Protein AF-A0A7Y4XY40-F1 (afdb_monomer_lite)

pLDDT: mean 74.49, std 27.16, range [25.36, 98.81]

Foldseek 3Di:
DDDDDDDDDDDDDDDDDDDDDDDDDDDDDDDDDDDDDDDDDDPDDPPPPPPPVPPPPPPPPPQPQPDAAALVGPQQADLQQQHGPDWDFCLVLDDPCLVVLLCVCQPALAALDQDPVSVVLLDALVQLKWAFQFKWWKKKWFAAASDPAFKWKWKWKDFLVCSPPDDLVNTRTHTHRQGNHPVRHDHRTMDTNGMDGGRMMMKMKMQQSQWDHQDDDPPGGRRGGDNDDQQQMAMSNLVSHPDDDDPSSQSRFWGWADAVVSQKIKIFGFRARAPFLVSPVVSDHTSNSRHRTIMIMHIVPSVRTPCPPHHHSDPDPDPDPPPPPDPDPDPDDDDDDDDDDDDDDDDDDDDDDDDDDDDDDDDDDDDDDDDDDDD

Structure (mmCIF, N/CA/C/O backbone):
data_AF-A0A7Y4XY40-F1
#
_entry.id   AF-A0A7Y4XY40-F1
#
loop_
_atom_site.group_PDB
_atom_site.id
_atom_site.type_symbol
_atom_site.label_atom_id
_atom_site.label_alt_id
_atom_site.label_comp_id
_atom_site.label_asym_id
_atom_site.label_entity_id
_atom_site.label_seq_id
_atom_site.pdbx_PDB_ins_code
_atom_site.Cartn_x
_atom_site.Cartn_y
_atom_site.Cartn_z
_atom_site.occupancy
_atom_site.B_iso_or_equiv
_atom_site.auth_seq_id
_atom_site.auth_comp_id
_atom_site.auth_asym_id
_atom_site.auth_atom_id
_atom_site.pdbx_PDB_model_num
ATOM 1 N N . MET A 1 1 ? 48.322 25.232 -45.409 1.00 42.31 1 MET A N 1
ATOM 2 C CA . MET A 1 1 ? 48.237 23.798 -45.769 1.00 42.31 1 MET A CA 1
ATOM 3 C C . MET A 1 1 ? 47.583 23.033 -44.629 1.00 42.31 1 MET A C 1
ATOM 5 O O . MET A 1 1 ? 48.043 23.183 -43.506 1.00 42.31 1 MET A O 1
ATOM 9 N N . LYS A 1 2 ? 46.554 22.225 -44.905 1.00 28.88 2 LYS A N 1
ATOM 10 C CA . LYS A 1 2 ? 46.154 21.052 -44.104 1.00 28.88 2 LYS A CA 1
ATOM 11 C C . LYS A 1 2 ? 45.323 20.148 -45.018 1.00 28.88 2 LYS A C 1
ATOM 13 O O . LYS A 1 2 ? 44.263 20.553 -45.480 1.00 28.88 2 LYS A O 1
ATOM 18 N N . THR A 1 3 ? 45.861 18.979 -45.341 1.00 29.00 3 THR A N 1
ATOM 19 C CA . THR A 1 3 ? 45.262 18.015 -46.273 1.00 29.00 3 THR A CA 1
ATOM 20 C C . THR A 1 3 ? 44.298 17.107 -45.515 1.00 29.00 3 THR A C 1
ATOM 22 O O . THR A 1 3 ? 44.640 16.635 -44.433 1.00 29.00 3 THR A O 1
ATOM 25 N N . VAL A 1 4 ? 43.112 16.846 -46.069 1.00 29.56 4 VAL A N 1
ATOM 26 C CA . VAL A 1 4 ? 42.153 15.880 -45.508 1.00 29.56 4 VAL A CA 1
ATOM 27 C C . VAL A 1 4 ? 42.240 14.580 -46.302 1.00 29.56 4 VAL A C 1
ATOM 29 O O . VAL A 1 4 ? 41.932 14.558 -47.491 1.00 29.56 4 VAL A O 1
ATOM 32 N N . THR A 1 5 ? 42.641 13.495 -45.641 1.00 29.91 5 THR A N 1
ATOM 33 C CA . THR A 1 5 ? 42.696 12.150 -46.230 1.00 29.91 5 THR A CA 1
ATOM 34 C C . THR A 1 5 ? 41.431 11.379 -45.863 1.00 29.91 5 THR A C 1
ATOM 36 O O . THR A 1 5 ? 41.230 11.045 -44.697 1.00 29.91 5 THR A O 1
ATOM 39 N N . GLN A 1 6 ? 40.579 11.069 -46.845 1.00 28.66 6 GLN A N 1
ATOM 40 C CA . GLN A 1 6 ? 39.471 10.125 -46.660 1.00 28.66 6 GLN A CA 1
ATOM 41 C C . GLN A 1 6 ? 39.953 8.680 -46.830 1.00 28.66 6 GLN A C 1
ATOM 43 O O . GLN A 1 6 ? 40.609 8.353 -47.818 1.00 28.66 6 GLN A O 1
ATOM 48 N N . TYR A 1 7 ? 39.553 7.796 -45.914 1.00 28.56 7 TYR A N 1
ATOM 49 C CA . TYR A 1 7 ? 39.720 6.349 -46.058 1.00 28.56 7 TYR A CA 1
ATOM 50 C C . TYR A 1 7 ? 38.409 5.703 -46.516 1.00 28.56 7 TYR A C 1
ATOM 52 O O . TYR A 1 7 ? 37.373 5.844 -45.870 1.00 28.56 7 TYR A O 1
ATOM 60 N N . ARG A 1 8 ? 38.461 4.965 -47.631 1.00 28.42 8 ARG A N 1
ATOM 61 C CA . ARG A 1 8 ? 37.328 4.213 -48.189 1.00 28.42 8 ARG A CA 1
ATOM 62 C C . ARG A 1 8 ? 37.466 2.734 -47.832 1.00 28.42 8 ARG A C 1
ATOM 64 O O . ARG A 1 8 ? 38.307 2.044 -48.404 1.00 28.42 8 ARG A O 1
ATOM 71 N N . VAL A 1 9 ? 36.632 2.236 -46.922 1.00 31.98 9 VAL A N 1
ATOM 72 C CA . VAL A 1 9 ? 36.581 0.804 -46.586 1.00 31.98 9 VAL A CA 1
ATOM 73 C C . VAL A 1 9 ? 35.694 0.075 -47.599 1.00 31.98 9 VAL A C 1
ATOM 75 O O . VAL A 1 9 ? 34.536 0.438 -47.792 1.00 31.98 9 VAL A O 1
ATOM 78 N N . GLN A 1 10 ? 36.244 -0.942 -48.264 1.00 30.09 10 GLN A N 1
ATOM 79 C CA . GLN A 1 10 ? 35.503 -1.842 -49.155 1.00 30.09 10 GLN A CA 1
ATOM 80 C C . GLN A 1 10 ? 34.914 -3.010 -48.341 1.00 30.09 10 GLN A C 1
ATOM 82 O O . GLN A 1 10 ? 35.638 -3.578 -47.517 1.00 30.09 10 GLN A O 1
ATOM 87 N N . PRO A 1 11 ? 33.652 -3.420 -48.560 1.00 33.34 11 PRO A N 1
ATOM 88 C CA . PRO A 1 11 ? 33.084 -4.574 -47.872 1.00 33.34 11 PRO A CA 1
ATOM 89 C C . PRO A 1 11 ? 33.695 -5.878 -48.410 1.00 33.34 11 PRO A C 1
ATOM 91 O O . PRO A 1 11 ? 33.562 -6.200 -49.590 1.00 33.34 11 PRO A O 1
ATOM 94 N N . LYS A 1 12 ? 34.349 -6.654 -47.536 1.00 31.20 12 LYS A N 1
ATOM 95 C CA . LYS A 1 12 ? 34.757 -8.034 -47.842 1.00 31.20 12 LYS A CA 1
ATOM 96 C C . LYS A 1 12 ? 33.585 -8.987 -47.622 1.00 31.20 12 LYS A C 1
ATOM 98 O O . LYS A 1 12 ? 32.992 -9.010 -46.547 1.00 31.20 12 LYS A O 1
ATOM 103 N N . THR A 1 13 ? 33.304 -9.811 -48.624 1.00 30.41 13 THR A N 1
ATOM 104 C CA . THR A 1 13 ? 32.316 -10.892 -48.563 1.00 30.41 13 THR A CA 1
ATOM 105 C C . THR A 1 13 ? 32.731 -11.942 -47.529 1.00 30.41 13 THR A C 1
ATOM 107 O O . THR A 1 13 ? 33.805 -12.529 -47.650 1.00 30.41 13 THR A O 1
ATOM 110 N N . ILE A 1 14 ? 31.877 -12.215 -46.541 1.00 30.06 14 ILE A N 1
ATOM 111 C CA . ILE A 1 14 ? 32.023 -13.366 -45.640 1.00 30.06 14 ILE A CA 1
ATOM 112 C C . ILE A 1 14 ? 31.148 -14.494 -46.184 1.00 30.06 14 ILE A C 1
ATOM 114 O O . ILE A 1 14 ? 29.928 -14.356 -46.268 1.00 30.06 14 ILE A O 1
ATOM 118 N N . ALA A 1 15 ? 31.774 -15.604 -46.572 1.00 29.58 15 ALA A N 1
ATOM 119 C CA . ALA A 1 15 ? 31.064 -16.820 -46.946 1.00 29.58 15 ALA A CA 1
ATOM 120 C C . ALA A 1 15 ? 30.602 -17.550 -45.678 1.00 29.58 15 ALA A C 1
ATOM 122 O O . ALA A 1 15 ? 31.425 -17.916 -44.840 1.00 29.58 15 ALA A O 1
ATOM 123 N N . LEU A 1 16 ? 29.294 -17.776 -45.546 1.00 27.92 16 LEU A N 1
ATOM 124 C CA . LEU A 1 16 ? 28.734 -18.607 -44.485 1.00 27.92 16 LEU A CA 1
ATOM 125 C C . LEU A 1 16 ? 28.526 -20.026 -45.022 1.00 27.92 16 LEU A C 1
ATOM 127 O O . LEU A 1 16 ? 27.804 -20.221 -46.001 1.00 27.92 16 LEU A O 1
ATOM 131 N N . ALA A 1 17 ? 29.157 -21.013 -44.389 1.00 27.73 17 ALA A N 1
ATOM 132 C CA . ALA A 1 17 ? 28.897 -22.414 -44.686 1.00 27.73 17 ALA A CA 1
ATOM 133 C C . ALA A 1 17 ? 27.473 -22.785 -44.241 1.00 27.73 17 ALA A C 1
ATOM 135 O O . ALA A 1 17 ? 27.081 -22.498 -43.110 1.00 27.73 17 ALA A O 1
ATOM 136 N N . VAL A 1 18 ? 26.713 -23.446 -45.117 1.00 28.94 18 VAL A N 1
ATOM 137 C CA . VAL A 1 18 ? 25.415 -24.047 -44.784 1.00 28.94 18 VAL A CA 1
ATOM 138 C C . VAL A 1 18 ? 25.490 -25.542 -45.072 1.00 28.94 18 VAL A C 1
ATOM 140 O O . VAL A 1 18 ? 25.964 -25.963 -46.127 1.00 28.94 18 VAL A O 1
ATOM 143 N N . SER A 1 19 ? 25.067 -26.329 -44.087 1.00 30.00 19 SER A N 1
ATOM 144 C CA . SER A 1 19 ? 25.230 -27.780 -44.029 1.00 30.00 19 SER A CA 1
ATOM 145 C C . SER A 1 19 ? 24.462 -28.535 -45.116 1.00 30.00 19 SER A C 1
ATOM 147 O O . SER A 1 19 ? 23.405 -28.111 -45.579 1.00 30.00 19 SER A O 1
ATOM 149 N N . ALA A 1 20 ? 24.985 -29.706 -45.482 1.00 28.83 20 ALA A N 1
ATOM 150 C CA . ALA A 1 20 ? 24.390 -30.593 -46.472 1.00 28.83 20 ALA A CA 1
ATOM 151 C C . ALA A 1 20 ? 23.097 -31.269 -45.979 1.00 28.83 20 ALA A C 1
ATOM 153 O O . ALA A 1 20 ? 23.072 -31.827 -44.883 1.00 28.83 20 ALA A O 1
ATOM 154 N N . ALA A 1 21 ? 22.077 -31.327 -46.844 1.00 25.88 21 ALA A N 1
ATOM 155 C CA . ALA A 1 21 ? 21.020 -32.339 -46.810 1.00 25.88 21 ALA A CA 1
ATOM 156 C C . ALA A 1 21 ? 20.306 -32.448 -48.178 1.00 25.88 21 ALA A C 1
ATOM 158 O O . ALA A 1 21 ? 20.005 -31.437 -48.803 1.00 25.88 21 ALA A O 1
ATOM 159 N N . LEU A 1 22 ? 20.001 -33.684 -48.596 1.00 26.94 22 LEU A N 1
ATOM 160 C CA . LEU A 1 22 ? 19.126 -34.071 -49.720 1.00 26.94 22 LEU A CA 1
ATOM 161 C C . LEU A 1 22 ? 19.520 -33.595 -51.139 1.00 26.94 22 LEU A C 1
ATOM 163 O O . LEU A 1 22 ? 18.878 -32.737 -51.740 1.00 26.94 22 LEU A O 1
ATOM 167 N N . ALA A 1 23 ? 20.463 -34.314 -51.756 1.00 29.05 23 ALA A N 1
ATOM 168 C CA . ALA A 1 23 ? 20.446 -34.531 -53.205 1.00 29.05 23 ALA A CA 1
ATOM 169 C C . ALA A 1 23 ? 19.721 -35.855 -53.495 1.00 29.05 23 ALA A C 1
ATOM 171 O O . ALA A 1 23 ? 20.144 -36.904 -53.009 1.00 29.05 23 ALA A O 1
ATOM 172 N N . ASN A 1 24 ? 18.637 -35.815 -54.275 1.00 31.23 24 ASN A N 1
ATOM 173 C CA . ASN A 1 24 ? 17.868 -37.003 -54.639 1.00 31.23 24 ASN A CA 1
ATOM 174 C C . ASN A 1 24 ? 17.831 -37.186 -56.166 1.00 31.23 24 ASN A C 1
ATOM 176 O O . ASN A 1 24 ? 17.713 -36.220 -56.912 1.00 31.23 24 ASN A O 1
ATOM 180 N N . ASN A 1 25 ? 17.864 -38.451 -56.586 1.00 31.42 25 ASN A N 1
ATOM 181 C CA . ASN A 1 25 ? 17.744 -38.976 -57.952 1.00 31.42 25 ASN A CA 1
ATOM 182 C C . ASN A 1 25 ? 18.858 -38.752 -59.000 1.00 31.42 25 ASN A C 1
ATOM 184 O O . ASN A 1 25 ? 19.122 -37.671 -59.516 1.00 31.42 25 ASN A O 1
ATOM 188 N N . ARG A 1 26 ? 19.385 -39.905 -59.436 1.00 32.62 26 ARG A N 1
ATOM 189 C CA . ARG A 1 26 ? 20.111 -40.137 -60.690 1.00 32.62 26 ARG A CA 1
ATOM 190 C C . ARG A 1 26 ? 19.175 -39.956 -61.897 1.00 32.62 26 ARG A C 1
ATOM 192 O O . ARG A 1 26 ? 18.054 -40.459 -61.849 1.00 32.62 26 ARG A O 1
ATOM 199 N N . LYS A 1 27 ? 19.694 -39.458 -63.027 1.00 31.66 27 LYS A N 1
ATOM 200 C CA . LYS A 1 27 ? 19.551 -40.089 -64.363 1.00 31.66 27 LYS A CA 1
ATOM 201 C C . LYS A 1 27 ? 20.522 -39.472 -65.383 1.00 31.66 27 LYS A C 1
ATOM 203 O O . LYS A 1 27 ? 21.133 -38.445 -65.116 1.00 31.66 27 LYS A O 1
ATOM 208 N N . GLN A 1 28 ? 20.739 -40.178 -66.491 1.00 30.56 28 GLN A N 1
ATOM 209 C CA . GLN A 1 28 ? 21.900 -40.055 -67.380 1.00 30.56 28 GLN A CA 1
ATOM 210 C C . GLN A 1 28 ? 21.561 -39.480 -68.777 1.00 30.56 28 GLN A C 1
ATOM 212 O O . GLN A 1 28 ? 20.714 -40.065 -69.436 1.00 30.56 28 GLN A O 1
ATOM 217 N N . VAL A 1 29 ? 22.306 -38.434 -69.199 1.00 28.02 29 VAL A N 1
ATOM 218 C CA . VAL A 1 29 ? 22.985 -38.187 -70.519 1.00 28.02 29 VAL A CA 1
ATOM 219 C C . VAL A 1 29 ? 22.131 -38.270 -71.848 1.00 28.02 29 VAL A C 1
ATOM 221 O O . VAL A 1 29 ? 20.938 -38.530 -71.773 1.00 28.02 29 VAL A O 1
ATOM 224 N N . PRO A 1 30 ? 22.653 -37.968 -73.072 1.00 48.50 30 PRO A N 1
ATOM 225 C CA . PRO A 1 30 ? 22.666 -36.654 -73.776 1.00 48.50 30 PRO A CA 1
ATOM 226 C C . PRO A 1 30 ? 21.912 -36.567 -75.140 1.00 48.50 30 PRO A C 1
ATOM 228 O O . PRO A 1 30 ? 21.563 -37.600 -75.699 1.00 48.50 30 PRO A O 1
ATOM 231 N N . ALA A 1 31 ? 21.804 -35.348 -75.724 1.00 30.42 31 ALA A N 1
ATOM 232 C CA . ALA A 1 31 ? 21.839 -34.970 -77.176 1.00 30.42 31 ALA A CA 1
ATOM 233 C C . ALA A 1 31 ? 21.157 -33.586 -77.414 1.00 30.42 31 ALA A C 1
ATOM 235 O O . ALA A 1 31 ? 20.377 -33.175 -76.562 1.00 30.42 31 ALA A O 1
ATOM 236 N N . LEU A 1 32 ? 21.289 -32.826 -78.521 1.00 27.28 32 LEU A N 1
ATOM 237 C CA . LEU A 1 32 ? 22.360 -32.586 -79.518 1.00 27.28 32 LEU A CA 1
ATOM 238 C C . LEU A 1 32 ? 21.939 -31.378 -80.420 1.00 27.28 32 LEU A C 1
ATOM 240 O O . LEU A 1 32 ? 20.900 -31.451 -81.056 1.00 27.28 32 LEU A O 1
ATOM 244 N N . LEU A 1 33 ? 22.779 -30.330 -80.507 1.00 27.22 33 LEU A N 1
ATOM 245 C CA . LEU A 1 33 ? 23.039 -29.421 -81.661 1.00 27.22 33 LEU A CA 1
ATOM 246 C C . LEU A 1 33 ? 21.944 -28.519 -82.339 1.00 27.22 33 LEU A C 1
ATOM 248 O O . LEU A 1 33 ? 20.961 -29.000 -82.877 1.00 27.22 33 LEU A O 1
ATOM 252 N N . MET A 1 34 ? 22.304 -27.222 -82.490 1.00 26.77 34 MET A N 1
ATOM 253 C CA . MET A 1 34 ? 21.925 -26.204 -83.521 1.00 26.77 34 MET A CA 1
ATOM 254 C C . MET A 1 34 ? 20.480 -25.659 -83.680 1.00 26.77 34 MET A C 1
ATOM 256 O O . MET A 1 34 ? 19.514 -26.403 -83.744 1.00 26.77 34 MET A O 1
ATOM 260 N N . GLY A 1 35 ? 20.376 -24.333 -83.920 1.00 28.56 35 GLY A N 1
ATOM 261 C CA . GLY A 1 35 ? 19.225 -23.703 -84.608 1.00 28.56 35 GLY A CA 1
ATOM 262 C C . GLY A 1 35 ? 18.740 -22.332 -84.090 1.00 28.56 35 GLY A C 1
ATOM 263 O O . GLY A 1 35 ? 17.749 -22.265 -83.373 1.00 28.56 35 GLY A O 1
ATOM 264 N N . LEU A 1 36 ? 19.377 -21.227 -84.504 1.00 25.36 36 LEU A N 1
ATOM 265 C CA . LEU A 1 36 ? 18.769 -19.873 -84.516 1.00 25.36 36 LEU A CA 1
ATOM 266 C C . LEU A 1 36 ? 17.721 -19.829 -85.665 1.00 25.36 36 LEU A C 1
ATOM 268 O O . LEU A 1 36 ? 17.954 -20.482 -86.676 1.00 25.36 36 LEU A O 1
ATOM 272 N N . ALA A 1 37 ? 16.600 -19.098 -85.663 1.00 27.81 37 ALA A N 1
ATOM 273 C CA . ALA A 1 37 ? 16.035 -18.108 -84.744 1.00 27.81 37 ALA A CA 1
ATOM 274 C C . ALA A 1 37 ? 14.498 -18.036 -84.934 1.00 27.81 37 ALA A C 1
ATOM 276 O O . ALA A 1 37 ? 14.013 -18.308 -86.031 1.00 27.81 37 ALA A O 1
ATOM 277 N N . LEU A 1 38 ? 13.746 -17.532 -83.948 1.00 26.11 38 LEU A N 1
ATOM 278 C CA . LEU A 1 38 ? 12.493 -16.815 -84.223 1.00 26.11 38 LEU A CA 1
ATOM 279 C C . LEU A 1 38 ? 12.279 -15.715 -83.177 1.00 26.11 38 LEU A C 1
ATOM 281 O O . LEU A 1 38 ? 12.349 -15.971 -81.977 1.00 26.11 38 LEU A O 1
ATOM 285 N N . ILE A 1 39 ? 12.033 -14.489 -83.638 1.00 32.34 39 ILE A N 1
ATOM 286 C CA . ILE A 1 39 ? 11.687 -13.359 -82.774 1.00 32.34 39 ILE A CA 1
ATOM 287 C C . ILE A 1 39 ? 10.195 -13.458 -82.456 1.00 32.34 39 ILE A C 1
ATOM 289 O O . ILE A 1 39 ? 9.368 -13.382 -83.362 1.00 32.34 39 ILE A O 1
ATOM 293 N N . MET A 1 40 ? 9.853 -13.585 -81.175 1.00 27.94 40 MET A N 1
ATOM 294 C CA . MET A 1 40 ? 8.511 -13.299 -80.673 1.00 27.94 40 MET A CA 1
ATOM 295 C C . MET A 1 40 ? 8.623 -12.396 -79.450 1.00 27.94 40 MET A C 1
ATOM 297 O O . MET A 1 40 ? 9.203 -12.767 -78.432 1.00 27.94 40 MET A O 1
ATOM 301 N N . ASP A 1 41 ? 8.083 -11.191 -79.596 1.00 33.47 41 ASP A N 1
ATOM 302 C CA . ASP A 1 41 ? 7.999 -10.191 -78.543 1.00 33.47 41 ASP A CA 1
ATOM 303 C C . ASP A 1 41 ? 6.870 -10.585 -77.577 1.00 33.47 41 ASP A C 1
ATOM 305 O O . ASP A 1 41 ? 5.700 -10.639 -77.959 1.00 33.47 41 ASP A O 1
ATOM 309 N N . VAL A 1 42 ? 7.223 -10.929 -76.336 1.00 32.81 42 VAL A N 1
ATOM 310 C CA . VAL A 1 42 ? 6.273 -11.356 -75.296 1.00 32.81 42 VAL A CA 1
ATOM 311 C C . VAL A 1 42 ? 6.392 -10.473 -74.062 1.00 32.81 42 VAL A C 1
ATOM 313 O O . VAL A 1 42 ? 6.880 -10.869 -73.002 1.00 32.81 42 VAL A O 1
ATOM 316 N N . ASN A 1 43 ? 5.840 -9.267 -74.184 1.00 36.03 43 ASN A N 1
ATOM 317 C CA . ASN A 1 43 ? 5.357 -8.519 -73.030 1.00 36.03 43 ASN A CA 1
ATOM 318 C C . ASN A 1 43 ? 4.258 -9.329 -72.319 1.00 36.03 43 ASN A C 1
ATOM 320 O O . ASN A 1 43 ? 3.090 -9.302 -72.705 1.00 36.03 43 ASN A O 1
ATOM 324 N N . SER A 1 44 ? 4.623 -10.067 -71.270 1.00 33.44 44 SER A N 1
ATOM 325 C CA . SER A 1 44 ? 3.665 -10.728 -70.378 1.00 33.44 44 SER A CA 1
ATOM 326 C C . SER A 1 44 ? 4.225 -10.874 -68.964 1.00 33.44 44 SER A C 1
ATOM 328 O O . SER A 1 44 ? 4.966 -11.798 -68.654 1.00 33.44 44 SER A O 1
ATOM 330 N N . ALA A 1 45 ? 3.824 -9.925 -68.114 1.00 32.34 45 ALA A N 1
ATOM 331 C CA . ALA A 1 45 ? 3.777 -10.001 -66.653 1.00 32.34 45 ALA A CA 1
ATOM 332 C C . ALA A 1 45 ? 4.963 -10.678 -65.925 1.00 32.34 45 ALA A C 1
ATOM 334 O O . ALA A 1 45 ? 4.905 -11.844 -65.533 1.00 32.34 45 ALA A O 1
ATOM 335 N N . TYR A 1 46 ? 5.959 -9.869 -65.540 1.00 28.62 46 TYR A N 1
ATOM 336 C CA . TYR A 1 46 ? 6.789 -10.171 -64.367 1.00 28.62 46 TYR A CA 1
ATOM 337 C C . TYR A 1 46 ? 5.917 -10.147 -63.098 1.00 28.62 46 TYR A C 1
ATOM 339 O O . TYR A 1 46 ? 5.824 -9.138 -62.394 1.00 28.62 46 TYR A O 1
ATOM 347 N N . ALA A 1 47 ? 5.288 -11.278 -62.779 1.00 35.09 47 ALA A N 1
ATOM 348 C CA . ALA A 1 47 ? 4.699 -11.513 -61.468 1.00 35.09 47 ALA A CA 1
ATOM 349 C C . ALA A 1 47 ? 5.836 -11.570 -60.438 1.00 35.09 47 ALA A C 1
ATOM 351 O O . ALA A 1 47 ? 6.449 -12.614 -60.200 1.00 35.09 47 ALA A O 1
ATOM 352 N N . LYS A 1 48 ? 6.160 -10.412 -59.854 1.00 30.28 48 LYS A N 1
ATOM 353 C CA . LYS A 1 48 ? 7.183 -10.276 -58.818 1.00 30.28 48 LYS A CA 1
ATOM 354 C C . LYS A 1 48 ? 6.736 -11.107 -57.615 1.00 30.28 48 LYS A C 1
ATOM 356 O O . LYS A 1 48 ? 5.904 -10.663 -56.829 1.00 30.28 48 LYS A O 1
ATOM 361 N N . LYS A 1 49 ? 7.254 -12.336 -57.496 1.00 30.75 49 LYS A N 1
ATOM 362 C CA . LYS A 1 49 ? 6.970 -13.234 -56.371 1.00 30.75 49 LYS A CA 1
ATOM 363 C C . LYS A 1 49 ? 7.601 -12.646 -55.115 1.00 30.75 49 LYS A C 1
ATOM 365 O O . LYS A 1 49 ? 8.724 -12.990 -54.749 1.00 30.75 49 LYS A O 1
ATOM 370 N N . THR A 1 50 ? 6.879 -11.731 -54.476 1.00 31.67 50 THR A N 1
ATOM 371 C CA . THR A 1 50 ? 7.214 -11.198 -53.162 1.00 31.67 50 THR A CA 1
ATOM 372 C C . THR A 1 50 ? 7.183 -12.362 -52.188 1.00 31.67 50 THR A C 1
ATOM 374 O O . THR A 1 50 ? 6.128 -12.758 -51.698 1.00 31.67 50 THR A O 1
ATOM 377 N N . VAL A 1 51 ? 8.356 -12.936 -51.920 1.00 34.00 51 VAL A N 1
ATOM 378 C CA . VAL A 1 51 ? 8.549 -13.783 -50.751 1.00 34.00 51 VAL A CA 1
ATOM 379 C C . VAL A 1 51 ? 8.429 -12.846 -49.560 1.00 34.00 51 VAL A C 1
ATOM 381 O O . VAL A 1 51 ? 9.405 -12.221 -49.145 1.00 34.00 51 VAL A O 1
ATOM 384 N N . VAL A 1 52 ? 7.204 -12.705 -49.050 1.00 34.56 52 VAL A N 1
ATOM 385 C CA . VAL A 1 52 ? 6.965 -12.123 -47.735 1.00 34.56 52 VAL A CA 1
ATOM 386 C C . VAL A 1 52 ? 7.677 -13.054 -46.768 1.00 34.56 52 VAL A C 1
ATOM 388 O O . VAL A 1 52 ? 7.187 -14.135 -46.445 1.00 34.56 52 VAL A O 1
ATOM 391 N N . LYS A 1 53 ? 8.897 -12.672 -46.388 1.00 33.19 53 LYS A N 1
ATOM 392 C CA . LYS A 1 53 ? 9.642 -13.337 -45.332 1.00 33.19 53 LYS A CA 1
ATOM 393 C C . LYS A 1 53 ? 8.784 -13.160 -44.091 1.00 33.19 53 LYS A C 1
ATOM 395 O O . LYS A 1 53 ? 8.708 -12.046 -43.582 1.00 33.19 53 LYS A O 1
ATOM 400 N N . ALA A 1 54 ? 8.083 -14.220 -43.688 1.00 37.56 54 ALA A N 1
ATOM 401 C CA . ALA A 1 54 ? 7.236 -14.185 -42.512 1.00 37.56 54 ALA A CA 1
ATOM 402 C C . ALA A 1 54 ? 8.084 -13.641 -41.363 1.00 37.56 54 ALA A C 1
ATOM 404 O O . ALA A 1 54 ? 9.114 -14.230 -41.020 1.00 37.56 54 ALA A O 1
ATOM 405 N N . THR A 1 55 ? 7.694 -12.479 -40.836 1.00 37.38 55 THR A N 1
ATOM 406 C CA . THR A 1 55 ? 8.247 -11.977 -39.585 1.00 37.38 55 THR A CA 1
ATOM 407 C C . THR A 1 55 ? 8.085 -13.123 -38.597 1.00 37.38 55 THR A C 1
ATOM 409 O O . THR A 1 55 ? 6.962 -13.626 -38.496 1.00 37.38 55 THR A O 1
ATOM 412 N N . PRO A 1 56 ? 9.156 -13.613 -37.944 1.00 38.88 56 PRO A N 1
ATOM 413 C CA . PRO A 1 56 ? 8.988 -14.6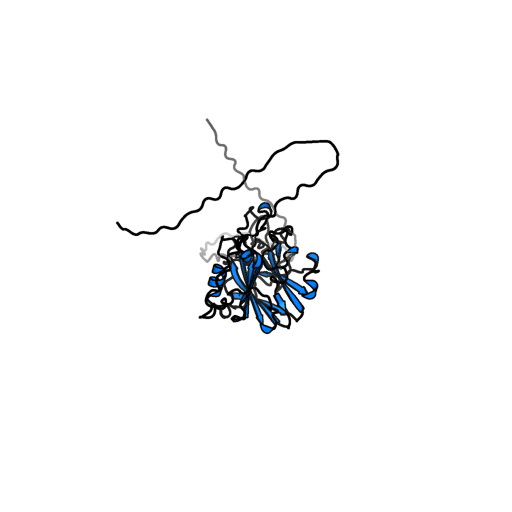70 -36.967 1.00 38.88 56 PRO A CA 1
ATOM 414 C C . PRO A 1 56 ? 7.969 -14.161 -35.956 1.00 38.88 56 PRO A C 1
ATOM 416 O O . PRO A 1 56 ? 8.184 -13.109 -35.349 1.00 38.88 56 PRO A O 1
ATOM 419 N N . THR A 1 57 ? 6.839 -14.862 -35.840 1.00 38.28 57 THR A N 1
ATOM 420 C CA . THR A 1 57 ? 5.872 -14.604 -34.777 1.00 38.28 57 THR A CA 1
ATOM 421 C C . THR A 1 57 ? 6.689 -14.579 -33.495 1.00 38.28 57 THR A C 1
ATOM 423 O O . THR A 1 57 ? 7.435 -15.544 -33.288 1.00 38.28 57 THR A O 1
ATOM 426 N N . PRO A 1 58 ? 6.660 -13.499 -32.692 1.00 40.75 58 PRO A N 1
ATOM 427 C CA . PRO A 1 58 ? 7.444 -13.465 -31.474 1.00 40.75 58 PRO A CA 1
ATOM 428 C C . PRO A 1 58 ? 7.005 -14.664 -30.646 1.00 40.75 58 PRO A C 1
ATOM 430 O O . PRO A 1 58 ? 5.866 -14.727 -30.183 1.00 40.75 58 PRO A O 1
ATOM 433 N N . VAL A 1 59 ? 7.895 -15.655 -30.538 1.00 34.59 59 VAL A N 1
ATOM 434 C CA . VAL A 1 59 ? 7.714 -16.762 -29.609 1.00 34.59 59 VAL A CA 1
ATOM 435 C C . VAL A 1 59 ? 7.534 -16.075 -28.264 1.00 34.59 59 VAL A C 1
ATOM 437 O O . VAL A 1 59 ? 8.408 -15.273 -27.918 1.00 34.59 59 VAL A O 1
ATOM 440 N N . PRO A 1 60 ? 6.419 -16.293 -27.544 1.00 43.38 60 PRO A N 1
ATOM 441 C CA . PRO A 1 60 ? 6.267 -15.704 -26.232 1.00 43.38 60 PRO A CA 1
ATOM 442 C C . PRO A 1 60 ? 7.423 -16.239 -25.397 1.00 43.38 60 PRO A C 1
ATOM 444 O O . PRO A 1 60 ? 7.464 -17.422 -25.056 1.00 43.38 60 PRO A O 1
ATOM 447 N N . VAL A 1 61 ? 8.403 -15.372 -25.135 1.00 46.31 61 VAL A N 1
ATOM 448 C CA . VAL A 1 61 ? 9.428 -15.637 -24.139 1.00 46.31 61 VAL A CA 1
ATOM 449 C C . VAL A 1 61 ? 8.630 -15.849 -22.869 1.00 46.31 61 VAL A C 1
ATOM 451 O O . VAL A 1 61 ? 7.959 -14.923 -22.416 1.00 46.31 61 VAL A O 1
ATOM 454 N N . ALA A 1 62 ? 8.616 -17.083 -22.364 1.00 46.59 62 ALA A N 1
ATOM 455 C CA . ALA A 1 62 ? 7.978 -17.381 -21.096 1.00 46.59 62 ALA A CA 1
ATOM 456 C C . ALA A 1 62 ? 8.635 -16.455 -20.077 1.00 46.59 62 ALA A C 1
ATOM 458 O O . ALA A 1 62 ? 9.829 -16.595 -19.809 1.00 46.59 62 ALA A O 1
ATOM 459 N N . ALA A 1 63 ? 7.891 -15.447 -19.622 1.00 55.59 63 ALA A N 1
ATOM 460 C CA . ALA A 1 63 ? 8.468 -14.386 -18.827 1.00 55.59 63 ALA A CA 1
ATOM 461 C C . ALA A 1 63 ? 9.031 -15.014 -17.552 1.00 55.59 63 ALA A C 1
ATOM 463 O O . ALA A 1 63 ? 8.313 -15.613 -16.750 1.00 55.59 63 ALA A O 1
ATOM 464 N N . SER A 1 64 ? 10.349 -14.946 -17.408 1.00 59.78 64 SER A N 1
ATOM 465 C CA . SER A 1 64 ? 11.042 -15.431 -16.230 1.00 59.78 64 SER A CA 1
ATOM 466 C C . SER A 1 64 ? 11.111 -14.283 -15.234 1.00 59.78 64 SER A C 1
ATOM 468 O O . SER A 1 64 ? 12.129 -13.598 -15.154 1.00 59.78 64 SER A O 1
ATOM 470 N N . CYS A 1 65 ? 10.025 -14.062 -14.494 1.00 73.38 65 CYS A N 1
ATOM 471 C CA . CYS A 1 65 ? 10.070 -13.212 -13.311 1.00 73.38 65 CYS A CA 1
ATOM 472 C C . CYS A 1 65 ? 10.947 -13.905 -12.265 1.00 73.38 65 CYS A C 1
ATOM 474 O O . CYS A 1 65 ? 10.492 -14.807 -11.560 1.00 73.38 65 CYS A O 1
ATOM 476 N N . SER A 1 66 ? 12.216 -13.522 -12.195 1.00 74.88 66 SER A N 1
ATOM 477 C CA . SER A 1 66 ? 13.128 -13.978 -11.149 1.00 74.88 66 SER A CA 1
ATOM 478 C C . SER A 1 66 ? 12.998 -13.092 -9.912 1.00 74.88 66 SER A C 1
ATOM 480 O O . SER A 1 66 ? 12.864 -11.878 -10.041 1.00 74.88 66 SER A O 1
ATOM 482 N N . GLY A 1 67 ? 13.111 -13.676 -8.718 1.00 83.88 67 GLY A N 1
ATOM 483 C CA . GLY A 1 67 ? 13.166 -12.921 -7.466 1.00 83.88 67 GLY A CA 1
ATOM 484 C C . GLY A 1 67 ? 11.815 -12.789 -6.770 1.00 83.88 67 GLY A C 1
ATOM 485 O O . GLY A 1 67 ? 11.546 -13.523 -5.824 1.00 83.88 67 GLY A O 1
ATOM 486 N N . TRP A 1 68 ? 10.972 -11.865 -7.230 1.00 92.44 68 TRP A N 1
ATOM 487 C CA . TRP A 1 68 ? 9.684 -11.575 -6.591 1.00 92.44 68 TRP A CA 1
ATOM 488 C C . TRP A 1 68 ? 8.602 -12.621 -6.878 1.00 92.44 68 TRP A C 1
ATOM 490 O O . TRP A 1 68 ? 8.537 -13.195 -7.967 1.00 92.44 68 TRP A O 1
ATOM 500 N N . THR A 1 69 ? 7.686 -12.806 -5.921 1.00 94.62 69 THR A N 1
ATOM 501 C CA . THR A 1 69 ? 6.404 -13.479 -6.177 1.00 94.62 69 THR A CA 1
ATOM 502 C C . THR A 1 69 ? 5.347 -12.454 -6.587 1.00 94.62 69 THR A C 1
ATOM 504 O O . THR A 1 69 ? 5.398 -11.299 -6.171 1.00 94.62 69 THR A O 1
ATOM 507 N N . TYR A 1 70 ? 4.388 -12.865 -7.415 1.00 96.31 70 TYR A N 1
ATOM 508 C CA . TYR A 1 70 ? 3.360 -11.996 -7.996 1.00 96.31 70 TYR A CA 1
ATOM 509 C C . TYR A 1 70 ? 1.982 -12.604 -7.735 1.00 96.31 70 TYR A C 1
ATOM 511 O O . TYR A 1 70 ? 1.842 -13.830 -7.778 1.00 96.31 70 TYR A O 1
ATOM 519 N N . LEU A 1 71 ? 0.968 -11.769 -7.486 1.00 95.94 71 LEU A N 1
ATOM 520 C CA . LEU A 1 71 ? -0.379 -12.205 -7.089 1.00 95.94 71 LEU A CA 1
ATOM 521 C C . LEU A 1 71 ? -0.965 -13.291 -8.002 1.00 95.94 71 LEU A C 1
ATOM 523 O O . LEU A 1 71 ? -1.370 -14.342 -7.511 1.00 95.94 71 LEU A O 1
ATOM 527 N N . ASN A 1 72 ? -0.920 -13.059 -9.315 1.00 94.25 72 ASN A N 1
ATOM 528 C CA . ASN A 1 72 ? -1.412 -13.975 -10.349 1.00 94.25 72 ASN A CA 1
ATOM 529 C C . ASN A 1 72 ? -0.262 -14.662 -11.116 1.00 94.25 72 ASN A C 1
ATOM 531 O O . ASN A 1 72 ? -0.394 -15.008 -12.291 1.00 94.25 72 ASN A O 1
ATOM 535 N N . GLY A 1 73 ? 0.893 -14.837 -10.462 1.00 93.12 73 GLY A N 1
ATOM 536 C CA . GLY A 1 73 ? 2.115 -15.344 -11.089 1.00 93.12 73 GLY A CA 1
ATOM 537 C C . GLY A 1 73 ? 2.718 -14.375 -12.114 1.00 93.12 73 GLY A C 1
ATOM 538 O O . GLY A 1 73 ? 2.253 -13.250 -12.288 1.00 93.12 73 GLY A O 1
ATOM 539 N N . CYS A 1 74 ? 3.779 -14.807 -12.801 1.00 89.81 74 CYS A N 1
ATOM 540 C CA . CYS A 1 74 ? 4.526 -13.923 -13.703 1.00 89.81 74 CYS A CA 1
ATOM 541 C C . CYS A 1 74 ? 3.705 -13.440 -14.913 1.00 89.81 74 CYS A C 1
ATOM 543 O O . CYS A 1 74 ? 3.816 -12.287 -15.300 1.00 89.81 74 CYS A O 1
ATOM 545 N N . ALA A 1 75 ? 2.811 -14.277 -15.452 1.00 91.25 75 ALA A N 1
ATOM 546 C CA . ALA A 1 75 ? 1.880 -13.888 -16.519 1.00 91.25 75 ALA A CA 1
ATOM 547 C C . ALA A 1 75 ? 0.711 -12.994 -16.034 1.00 91.25 75 ALA A C 1
ATOM 549 O O . ALA A 1 75 ? -0.171 -12.633 -16.815 1.00 91.25 75 ALA A O 1
ATOM 550 N N . GLY A 1 76 ? 0.675 -12.654 -14.740 1.00 93.56 76 GLY A N 1
ATOM 551 C CA . GLY A 1 76 ? -0.384 -11.877 -14.098 1.00 93.56 76 GLY A CA 1
ATOM 552 C C . GLY A 1 76 ? -0.363 -10.373 -14.385 1.00 93.56 76 GLY A C 1
ATOM 553 O O . GLY A 1 76 ? -1.200 -9.651 -13.845 1.00 93.56 76 GLY A O 1
ATOM 554 N N . TYR A 1 77 ? 0.581 -9.886 -15.196 1.00 95.19 77 TYR A N 1
ATOM 555 C CA . TYR A 1 77 ? 0.721 -8.477 -15.557 1.00 95.19 77 TYR A CA 1
ATOM 556 C C . TYR A 1 77 ? 1.292 -8.294 -16.970 1.00 95.19 77 TYR A C 1
ATOM 558 O O . TYR A 1 77 ? 1.832 -9.215 -17.581 1.00 95.19 77 TYR A O 1
ATOM 566 N N . ASN A 1 78 ? 1.140 -7.091 -17.514 1.00 93.81 78 ASN A N 1
ATOM 567 C CA . ASN A 1 78 ? 1.691 -6.698 -18.802 1.00 93.81 78 ASN A CA 1
ATOM 568 C C . ASN A 1 78 ? 3.161 -6.287 -18.628 1.00 93.81 78 ASN A C 1
ATOM 570 O O . ASN A 1 78 ? 3.441 -5.238 -18.058 1.00 93.81 78 ASN A O 1
ATOM 574 N N . HIS A 1 79 ? 4.103 -7.064 -19.163 1.00 90.12 79 HIS A N 1
ATOM 575 C CA . HIS A 1 79 ? 5.541 -6.781 -19.044 1.00 90.12 79 HIS A CA 1
ATOM 576 C C . HIS A 1 79 ? 5.997 -5.463 -19.702 1.00 90.12 79 HIS A C 1
ATOM 578 O O . HIS A 1 79 ? 7.073 -4.965 -19.396 1.00 90.12 79 HIS A O 1
ATOM 584 N N . THR A 1 80 ? 5.216 -4.852 -20.596 1.00 90.00 80 THR A N 1
ATOM 585 C CA . THR A 1 80 ? 5.571 -3.544 -21.170 1.00 90.00 80 THR A CA 1
ATOM 586 C C . THR A 1 80 ? 5.211 -2.384 -20.239 1.00 90.00 80 THR A C 1
ATOM 588 O O . THR A 1 80 ? 6.004 -1.453 -20.120 1.00 90.00 80 THR A O 1
ATOM 591 N N . SER A 1 81 ? 4.048 -2.427 -19.577 1.00 93.75 81 SER A N 1
ATOM 592 C CA . SER A 1 81 ? 3.567 -1.322 -18.727 1.00 93.75 81 SER A CA 1
ATOM 593 C C . SER A 1 81 ? 3.707 -1.556 -17.223 1.00 93.75 81 SER A C 1
ATOM 595 O O . SER A 1 81 ? 3.779 -0.590 -16.479 1.00 93.75 81 SER A O 1
ATOM 597 N N . GLY A 1 82 ? 3.717 -2.809 -16.773 1.00 95.06 82 GLY A N 1
ATOM 598 C CA . GLY A 1 82 ? 3.621 -3.202 -15.366 1.00 95.06 82 GLY A CA 1
ATOM 599 C C . GLY A 1 82 ? 2.185 -3.298 -14.831 1.00 95.06 82 GLY A C 1
ATOM 600 O O . GLY A 1 82 ? 1.998 -3.751 -13.706 1.00 95.06 82 GLY A O 1
ATOM 601 N N . ALA A 1 83 ? 1.165 -2.954 -15.628 1.00 97.38 83 ALA A N 1
ATOM 602 C CA . ALA A 1 83 ? -0.241 -3.074 -15.228 1.00 97.38 83 ALA A CA 1
ATOM 603 C C . ALA A 1 83 ? -0.651 -4.549 -15.025 1.00 97.38 83 ALA A C 1
ATOM 605 O O . ALA A 1 83 ? -0.403 -5.364 -15.923 1.00 97.38 83 ALA A O 1
ATOM 606 N N . PRO A 1 84 ? -1.329 -4.922 -13.923 1.00 98.12 84 PRO A N 1
ATOM 607 C CA . PRO A 1 84 ? -1.888 -6.264 -13.761 1.00 98.12 84 PRO A CA 1
ATOM 608 C C . PRO A 1 84 ? -2.928 -6.604 -14.844 1.00 98.12 84 PRO A C 1
ATOM 610 O O . PRO A 1 84 ? -3.683 -5.744 -15.295 1.00 98.12 84 PRO A O 1
ATOM 613 N N . THR A 1 85 ? -2.997 -7.872 -15.261 1.00 97.25 85 THR A N 1
ATOM 614 C CA . THR A 1 85 ? -3.936 -8.329 -16.308 1.00 97.25 85 THR A CA 1
ATOM 615 C C . THR A 1 85 ? -5.339 -8.626 -15.779 1.00 97.25 85 THR A C 1
ATOM 617 O O . THR A 1 85 ? -6.298 -8.600 -16.547 1.00 97.25 85 THR A O 1
ATOM 620 N N . ILE A 1 86 ? -5.476 -8.889 -14.475 1.00 97.38 86 ILE A N 1
ATOM 621 C CA . ILE A 1 86 ? -6.749 -9.202 -13.808 1.00 97.38 86 ILE A CA 1
ATOM 622 C C . ILE A 1 86 ? -7.132 -8.023 -12.902 1.00 97.38 86 ILE A C 1
ATOM 624 O O . ILE A 1 86 ? -6.787 -7.972 -11.724 1.00 97.38 86 ILE A O 1
ATOM 628 N N . MET A 1 87 ? -7.769 -7.044 -13.547 1.00 97.88 87 MET A N 1
ATOM 629 C CA . MET A 1 87 ? -8.409 -5.817 -13.045 1.00 97.88 87 MET A CA 1
ATOM 630 C C . MET A 1 87 ? -9.873 -5.976 -12.600 1.00 97.88 87 MET A C 1
ATOM 632 O O . MET A 1 87 ? -10.657 -6.519 -13.375 1.00 97.88 87 MET A O 1
ATOM 636 N N . THR A 1 88 ? -10.306 -5.391 -11.482 1.00 97.69 88 THR A N 1
ATOM 637 C CA . THR A 1 88 ? -11.711 -4.972 -11.283 1.00 97.69 88 THR A CA 1
ATOM 638 C C . THR A 1 88 ? -11.795 -3.454 -11.138 1.00 97.69 88 THR A C 1
ATOM 640 O O . THR A 1 88 ? -10.814 -2.820 -10.757 1.00 97.69 88 THR A O 1
ATOM 643 N N . ASN A 1 89 ? -12.939 -2.849 -11.474 1.00 97.69 89 ASN A N 1
ATOM 644 C CA . ASN A 1 89 ? -13.155 -1.418 -11.265 1.00 97.69 89 ASN A CA 1
ATOM 645 C C . ASN A 1 89 ? -13.982 -1.183 -9.993 1.00 97.69 89 ASN A C 1
ATOM 647 O O . ASN A 1 89 ? -15.168 -1.505 -9.955 1.00 97.69 89 ASN A O 1
ATOM 651 N N . MET A 1 90 ? -13.347 -0.594 -8.984 1.00 97.50 90 MET A N 1
ATOM 652 C CA . MET A 1 90 ? -13.924 -0.196 -7.698 1.00 97.50 90 MET A CA 1
ATOM 653 C C . MET A 1 90 ? -14.188 1.319 -7.615 1.00 97.50 90 MET A C 1
ATOM 655 O O . MET A 1 90 ? -14.510 1.812 -6.538 1.00 97.50 90 MET A O 1
ATOM 659 N N . SER A 1 91 ? -14.088 2.083 -8.714 1.00 96.94 91 SER A N 1
ATOM 660 C CA . SER A 1 91 ? -14.254 3.550 -8.682 1.00 96.94 91 SER A CA 1
ATOM 661 C C . SER A 1 91 ? -15.616 4.006 -8.147 1.00 96.94 91 SER A C 1
ATOM 663 O O . SER A 1 91 ? -15.697 5.034 -7.486 1.00 96.94 91 SER A O 1
ATOM 665 N N . ALA A 1 92 ? -16.674 3.217 -8.356 1.00 96.25 92 ALA A N 1
ATOM 666 C CA . ALA A 1 92 ? -18.009 3.479 -7.811 1.00 96.25 92 ALA A CA 1
ATOM 667 C C . ALA A 1 92 ? -18.137 3.217 -6.294 1.00 96.25 92 ALA A C 1
ATOM 669 O O . ALA A 1 92 ? -19.103 3.669 -5.687 1.00 96.25 92 ALA A O 1
ATOM 670 N N . ALA A 1 93 ? -17.187 2.494 -5.690 1.00 94.69 93 ALA A N 1
ATOM 671 C CA . ALA A 1 93 ? -17.098 2.269 -4.245 1.00 94.69 93 ALA A CA 1
ATOM 672 C C . ALA A 1 93 ? -16.178 3.287 -3.541 1.00 94.69 93 ALA A C 1
ATOM 674 O O . ALA A 1 93 ? -16.059 3.270 -2.321 1.00 94.69 93 ALA A O 1
ATOM 675 N N . ILE A 1 94 ? -15.518 4.173 -4.296 1.00 96.69 94 ILE A N 1
ATOM 676 C CA . ILE A 1 94 ? -14.667 5.233 -3.753 1.00 96.69 94 ILE A CA 1
ATOM 677 C C . ILE A 1 94 ? -15.502 6.518 -3.611 1.00 96.69 94 ILE A C 1
ATOM 679 O O . ILE A 1 94 ? -16.055 6.993 -4.607 1.00 96.69 94 ILE A O 1
ATOM 683 N N . PRO A 1 95 ? -15.589 7.122 -2.410 1.00 95.25 95 PRO A N 1
ATOM 684 C CA . PRO A 1 95 ? -16.281 8.394 -2.215 1.00 95.25 95 PRO A CA 1
ATOM 685 C C . PRO A 1 95 ? -15.675 9.505 -3.081 1.00 95.25 95 PRO A C 1
ATOM 687 O O . PRO A 1 95 ? -14.458 9.679 -3.125 1.00 95.25 95 PRO A O 1
ATOM 690 N N . SER A 1 96 ? -16.512 10.310 -3.738 1.00 94.75 96 SER A N 1
ATOM 691 C CA . SER A 1 96 ? -16.049 11.358 -4.665 1.00 94.75 96 SER A CA 1
ATOM 692 C C . SER A 1 96 ? -15.228 12.469 -3.997 1.00 94.75 96 SER A C 1
ATOM 694 O O . SER A 1 96 ? -14.448 13.142 -4.665 1.00 94.75 96 SER A O 1
ATOM 696 N N . ASN A 1 97 ? -15.370 12.648 -2.682 1.00 94.25 97 ASN A N 1
ATOM 697 C CA . ASN A 1 97 ? -14.588 13.575 -1.863 1.00 94.25 97 ASN A CA 1
ATOM 698 C C . ASN A 1 97 ? -13.311 12.951 -1.266 1.00 94.25 97 ASN A C 1
ATOM 700 O O . ASN A 1 97 ? -12.566 13.666 -0.594 1.00 94.25 97 ASN A O 1
ATOM 704 N N . LEU A 1 98 ? -13.047 11.652 -1.471 1.00 95.94 98 LEU A N 1
ATOM 705 C CA . LEU A 1 98 ? -11.962 10.938 -0.787 1.00 95.94 98 LEU A CA 1
ATOM 706 C C . LEU A 1 98 ? -10.591 11.560 -1.080 1.00 95.94 98 LEU A C 1
ATOM 708 O O . LEU A 1 98 ? -9.844 11.838 -0.149 1.00 95.94 98 LEU A O 1
ATOM 712 N N . LEU A 1 99 ? -10.286 11.846 -2.350 1.00 96.06 99 LEU A N 1
ATOM 713 C CA . LEU A 1 99 ? -9.013 12.471 -2.735 1.00 96.06 99 LEU A CA 1
ATOM 714 C C . LEU A 1 99 ? -8.865 13.888 -2.154 1.00 96.06 99 LEU A C 1
ATOM 716 O O . LEU A 1 99 ? -7.781 14.270 -1.737 1.00 96.06 99 LEU A O 1
ATOM 720 N N . THR A 1 100 ? -9.953 14.657 -2.046 1.00 95.62 100 THR A N 1
ATOM 721 C CA . THR A 1 100 ? -9.925 15.978 -1.393 1.00 95.62 100 THR A CA 1
ATOM 722 C C . THR A 1 100 ? -9.636 15.866 0.104 1.00 95.62 100 THR A C 1
ATOM 724 O O . THR A 1 100 ? -8.879 16.674 0.638 1.00 95.62 100 THR A O 1
ATOM 727 N N . LEU A 1 101 ? -10.204 14.861 0.781 1.00 94.81 101 LEU A N 1
ATOM 728 C CA . LEU A 1 101 ? -9.910 14.584 2.189 1.00 94.81 101 LEU A CA 1
ATOM 729 C C . LEU A 1 101 ? -8.451 14.159 2.378 1.00 94.81 101 LEU A C 1
ATOM 731 O O . LEU A 1 101 ? -7.780 14.708 3.249 1.00 94.81 101 LEU A O 1
ATOM 735 N N . ILE A 1 102 ? -7.950 13.250 1.538 1.00 94.81 102 ILE A N 1
ATOM 736 C CA . ILE A 1 102 ? -6.552 12.798 1.560 1.00 94.81 102 ILE A CA 1
ATOM 737 C C . ILE A 1 102 ? -5.608 13.988 1.364 1.00 94.81 102 ILE A C 1
ATOM 739 O O . ILE A 1 102 ? -4.802 14.252 2.249 1.00 94.81 102 ILE A O 1
ATOM 743 N N . ASN A 1 103 ? -5.783 14.786 0.307 1.00 94.38 103 ASN A N 1
ATOM 744 C CA . ASN A 1 103 ? -4.924 15.944 0.023 1.00 94.38 103 ASN A CA 1
ATOM 745 C C . ASN A 1 103 ? -4.999 17.041 1.107 1.00 94.38 103 ASN A C 1
ATOM 747 O O . ASN A 1 103 ? -4.092 17.859 1.213 1.00 94.38 103 ASN A O 1
ATOM 751 N N . SER A 1 104 ? -6.065 17.078 1.921 1.00 92.56 104 SER A N 1
ATOM 752 C CA . SER A 1 104 ? -6.164 17.977 3.086 1.00 92.56 104 SER A CA 1
ATOM 753 C C . SER A 1 104 ? -5.379 17.491 4.313 1.00 92.56 104 SER A C 1
ATOM 755 O O . SER A 1 104 ? -5.130 18.275 5.229 1.00 92.56 104 SER A O 1
ATOM 757 N N . ARG A 1 105 ? -5.004 16.205 4.342 1.00 90.12 105 ARG A N 1
ATOM 758 C CA . ARG A 1 105 ? -4.222 15.554 5.407 1.00 90.12 105 ARG A CA 1
ATOM 759 C C . ARG A 1 105 ? -2.763 15.343 4.995 1.00 90.12 105 ARG A C 1
ATOM 761 O O . ARG A 1 105 ? -1.896 15.500 5.846 1.00 90.12 105 ARG A O 1
ATOM 768 N N . LEU A 1 106 ? -2.533 15.002 3.725 1.00 94.31 106 LEU A N 1
ATOM 769 C CA . LEU A 1 106 ? -1.249 14.677 3.093 1.00 94.31 106 LEU A CA 1
ATOM 770 C C . LEU A 1 106 ? -1.092 15.499 1.788 1.00 94.31 106 LEU A C 1
ATOM 772 O O . LEU A 1 106 ? -1.347 14.984 0.694 1.00 94.31 106 LEU A O 1
ATOM 776 N N . PRO A 1 107 ? -0.809 16.812 1.880 1.00 94.50 107 PRO A N 1
ATOM 777 C CA . PRO A 1 107 ? -0.617 17.658 0.708 1.00 94.50 107 PRO A CA 1
ATOM 778 C C . PRO A 1 107 ? 0.779 17.485 0.094 1.00 94.50 107 PRO A C 1
ATOM 780 O O . PRO A 1 107 ? 1.778 17.557 0.800 1.00 94.50 107 PRO A O 1
ATOM 783 N N . GLU A 1 108 ? 0.812 17.364 -1.234 1.00 95.31 108 GLU A N 1
ATOM 784 C CA . GLU A 1 108 ? 2.016 17.259 -2.076 1.00 95.31 108 GLU A CA 1
ATOM 785 C C . GLU A 1 108 ? 3.155 18.215 -1.677 1.00 95.31 108 GLU A C 1
ATOM 787 O O . GLU A 1 108 ? 2.941 19.426 -1.498 1.00 95.31 108 GLU A O 1
ATOM 792 N N . GLY A 1 109 ? 4.371 17.676 -1.569 1.00 93.94 109 GLY A N 1
ATOM 793 C CA . GLY A 1 109 ? 5.604 18.394 -1.242 1.00 93.94 109 GLY A CA 1
ATOM 794 C C . GLY A 1 109 ? 5.597 19.051 0.143 1.00 93.94 109 GLY A C 1
ATOM 795 O O . GLY A 1 109 ? 6.451 19.894 0.438 1.00 93.94 109 GLY A O 1
ATOM 796 N N . THR A 1 110 ? 4.610 18.727 0.984 1.00 93.94 110 THR A N 1
ATOM 797 C CA . THR A 1 110 ? 4.381 19.353 2.289 1.00 93.94 110 THR A CA 1
ATOM 798 C C . THR A 1 110 ? 4.413 18.290 3.373 1.00 93.94 110 THR A C 1
ATOM 800 O O . THR A 1 110 ? 3.380 17.801 3.832 1.00 93.94 110 THR A O 1
ATOM 803 N N . GLY A 1 111 ? 5.629 17.967 3.814 1.00 92.75 111 GLY A N 1
ATOM 804 C CA . GLY A 1 111 ? 5.834 16.955 4.836 1.00 92.75 111 GLY A CA 1
ATOM 805 C C . GLY A 1 111 ? 4.995 17.174 6.091 1.00 92.75 111 GLY A C 1
ATOM 806 O O . GLY A 1 111 ? 4.836 18.306 6.560 1.00 92.75 111 GLY A O 1
ATOM 807 N N . ILE A 1 112 ? 4.507 16.077 6.676 1.00 90.62 112 ILE A N 1
ATOM 808 C CA . ILE A 1 112 ? 3.553 16.080 7.805 1.00 90.62 112 ILE A CA 1
ATOM 809 C C . ILE A 1 112 ? 4.039 16.879 9.034 1.00 90.62 112 ILE A C 1
ATOM 811 O O . ILE A 1 112 ? 3.248 17.285 9.888 1.00 90.62 112 ILE A O 1
ATOM 815 N N . GLY A 1 113 ? 5.348 17.124 9.124 1.00 85.69 113 GLY A N 1
ATOM 816 C CA . GLY A 1 113 ? 6.004 17.847 10.204 1.00 85.69 113 GLY A CA 1
ATOM 817 C C . GLY A 1 113 ? 6.407 16.949 11.375 1.00 85.69 113 GLY A C 1
ATOM 818 O O . GLY A 1 113 ? 6.300 15.728 11.339 1.00 85.69 113 GLY A O 1
ATOM 819 N N . ASN A 1 114 ? 6.908 17.573 12.440 1.00 80.44 114 ASN A N 1
ATOM 820 C CA . ASN A 1 114 ? 7.477 16.895 13.612 1.00 80.44 114 ASN A CA 1
ATOM 821 C C . ASN A 1 114 ? 6.703 17.172 14.915 1.00 80.44 114 ASN A C 1
ATOM 823 O O . ASN A 1 114 ? 7.215 16.935 16.009 1.00 80.44 114 ASN A O 1
ATOM 827 N N . ASN A 1 115 ? 5.484 17.708 14.816 1.00 79.44 115 ASN A N 1
ATOM 828 C CA . ASN A 1 115 ? 4.638 17.956 15.981 1.00 79.44 115 ASN A CA 1
ATOM 829 C C . ASN A 1 115 ? 3.986 16.642 16.479 1.00 79.44 115 ASN A C 1
ATOM 831 O O . ASN A 1 115 ? 3.844 15.702 15.695 1.00 79.44 115 ASN A O 1
ATOM 835 N N . PRO A 1 116 ? 3.539 16.556 17.748 1.00 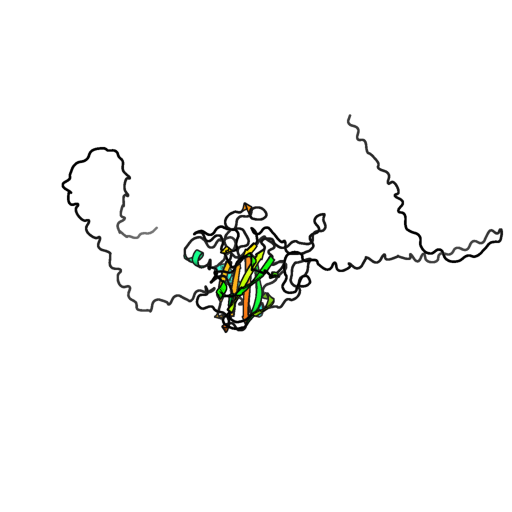80.88 116 PRO A N 1
ATOM 836 C CA . PRO A 1 116 ? 2.989 15.315 18.298 1.00 80.88 116 PRO A CA 1
ATOM 837 C C . PRO A 1 116 ? 1.766 14.750 17.560 1.00 80.88 116 PRO A C 1
ATOM 839 O O . PRO A 1 116 ? 1.591 13.539 17.560 1.00 80.88 116 PRO A O 1
ATOM 842 N N . ALA A 1 117 ? 0.936 15.584 16.922 1.00 78.94 117 ALA A N 1
ATOM 843 C CA . ALA A 1 117 ? -0.229 15.110 16.170 1.00 78.94 117 ALA A CA 1
ATOM 844 C C . ALA A 1 117 ? 0.172 14.498 14.815 1.00 78.94 117 ALA A C 1
ATOM 846 O O . ALA A 1 117 ? -0.368 13.468 14.425 1.00 78.94 117 ALA A O 1
ATOM 847 N N . ALA A 1 118 ? 1.163 15.083 14.138 1.00 77.00 118 ALA A N 1
ATOM 848 C CA . ALA A 1 118 ? 1.755 14.513 12.928 1.00 77.00 118 ALA A CA 1
ATOM 849 C C . ALA A 1 118 ? 2.498 13.201 13.223 1.00 77.00 118 ALA A C 1
ATOM 851 O O . ALA A 1 118 ? 2.299 12.202 12.541 1.00 77.00 118 ALA A O 1
ATOM 852 N N . LEU A 1 119 ? 3.298 13.169 14.293 1.00 80.12 119 LEU A N 1
ATOM 853 C CA . LEU A 1 119 ? 4.001 11.954 14.710 1.00 80.12 119 LEU A CA 1
ATOM 854 C C . LEU A 1 119 ? 3.049 10.862 15.223 1.00 80.12 119 LEU A C 1
ATOM 856 O O . LEU A 1 119 ? 3.390 9.690 15.117 1.00 80.12 119 LEU A O 1
ATOM 860 N N . ALA A 1 120 ? 1.860 11.214 15.726 1.00 80.56 120 ALA A N 1
ATOM 861 C CA . ALA A 1 120 ? 0.817 10.242 16.055 1.00 80.56 120 ALA A CA 1
ATOM 862 C C . ALA A 1 120 ? 0.204 9.584 14.805 1.00 80.56 120 ALA A C 1
ATOM 864 O O . ALA A 1 120 ? -0.124 8.406 14.864 1.00 80.56 120 ALA A O 1
ATOM 865 N N . MET A 1 121 ? 0.123 10.298 13.671 1.00 80.94 121 MET A N 1
ATOM 866 C CA . MET A 1 121 ? -0.296 9.716 12.385 1.00 80.94 121 MET A CA 1
ATOM 867 C C . MET A 1 121 ? 0.731 8.728 11.811 1.00 80.94 121 MET A C 1
ATOM 869 O O . MET A 1 121 ? 0.368 7.885 10.995 1.00 80.94 121 MET A O 1
ATOM 873 N N . LEU A 1 122 ? 1.999 8.791 12.244 1.00 82.12 122 LEU A N 1
ATOM 874 C CA . LEU A 1 122 ? 2.994 7.748 11.977 1.00 82.12 122 LEU A CA 1
ATOM 875 C C . LEU A 1 122 ? 2.740 6.537 12.878 1.00 82.12 122 LEU A C 1
ATOM 877 O O . LEU A 1 122 ? 3.524 6.235 13.787 1.00 82.12 122 LEU A O 1
ATOM 881 N N . THR A 1 123 ? 1.627 5.861 12.598 1.00 64.38 123 THR A N 1
ATOM 882 C CA . THR A 1 123 ? 1.167 4.650 13.273 1.00 64.38 123 THR A CA 1
ATOM 883 C C . THR A 1 123 ? 2.303 3.662 13.524 1.00 64.38 123 THR A C 1
ATOM 885 O O . THR A 1 123 ? 3.169 3.445 12.671 1.00 64.38 123 THR A O 1
ATOM 888 N N . ASP A 1 124 ? 2.287 3.029 14.695 1.00 77.19 124 ASP A N 1
ATOM 889 C CA . ASP A 1 124 ? 3.162 1.895 14.970 1.00 77.19 124 ASP A CA 1
ATOM 890 C C . ASP A 1 124 ? 2.765 0.662 14.131 1.00 77.19 124 ASP A C 1
ATOM 892 O O . ASP A 1 124 ? 1.819 0.688 13.341 1.00 77.19 124 ASP A O 1
ATOM 896 N N . ASP A 1 125 ? 3.474 -0.454 14.320 1.00 82.94 125 ASP A N 1
ATOM 897 C CA . ASP A 1 125 ? 3.181 -1.699 13.601 1.00 82.94 125 ASP A CA 1
ATOM 898 C C . ASP A 1 125 ? 1.721 -2.184 13.828 1.00 82.94 125 ASP A C 1
ATOM 900 O O . ASP A 1 125 ? 1.200 -2.946 13.012 1.00 82.94 125 ASP A O 1
ATOM 904 N N . ALA A 1 126 ? 1.034 -1.753 14.897 1.00 80.50 126 ALA A N 1
ATOM 905 C CA . ALA A 1 126 ? -0.364 -2.094 15.176 1.00 80.50 126 ALA A CA 1
ATOM 906 C C . ALA A 1 126 ? -1.379 -1.136 14.523 1.00 80.50 126 ALA A C 1
ATOM 908 O O . ALA A 1 126 ? -2.525 -1.536 14.317 1.00 80.50 126 ALA A O 1
ATOM 909 N N . GLY A 1 127 ? -0.982 0.088 14.170 1.00 82.88 127 GLY A N 1
ATOM 910 C CA . GLY A 1 127 ? -1.810 1.008 13.385 1.00 82.88 127 GLY A CA 1
ATOM 911 C C . GLY A 1 127 ? -1.572 0.930 11.871 1.00 82.88 127 GLY A C 1
ATOM 912 O O . GLY A 1 127 ? -2.483 1.230 11.113 1.00 82.88 127 GLY A O 1
ATOM 913 N N . ALA A 1 128 ? -0.398 0.479 11.414 1.00 86.25 128 ALA A N 1
ATOM 914 C CA . ALA A 1 128 ? -0.014 0.481 9.994 1.00 86.25 128 ALA A CA 1
ATOM 915 C C . ALA A 1 128 ? -0.442 -0.767 9.182 1.00 86.25 128 ALA A C 1
ATOM 917 O O . ALA A 1 128 ? -0.173 -0.847 7.984 1.00 86.25 128 ALA A O 1
ATOM 918 N N . ASN A 1 129 ? -1.075 -1.769 9.803 1.00 94.56 129 ASN A N 1
ATOM 919 C CA . ASN A 1 129 ? -1.409 -3.055 9.172 1.00 94.56 129 ASN A CA 1
ATOM 920 C C . ASN A 1 129 ? -2.914 -3.364 9.281 1.00 94.56 129 ASN A C 1
ATOM 922 O O . ASN A 1 129 ? -3.571 -2.975 10.246 1.00 94.56 129 ASN A O 1
ATOM 926 N N . LEU A 1 130 ? -3.469 -4.108 8.318 1.00 96.38 130 LEU A N 1
ATOM 927 C CA . LEU A 1 130 ? -4.856 -4.582 8.385 1.00 96.38 130 LEU A CA 1
ATOM 928 C C . LEU A 1 130 ? -4.936 -5.821 9.286 1.00 96.38 130 LEU A C 1
ATOM 930 O O . LEU A 1 130 ? -4.346 -6.854 8.972 1.00 96.38 130 LEU A O 1
ATOM 934 N N . PHE A 1 131 ? -5.722 -5.746 10.360 1.00 96.38 131 PHE A N 1
ATOM 935 C CA . PHE A 1 131 ? -5.969 -6.858 11.281 1.00 96.38 131 PHE A CA 1
ATOM 936 C C . PHE A 1 131 ? -7.401 -7.381 11.165 1.00 96.38 131 PHE A C 1
ATOM 938 O O . PHE A 1 131 ? -8.356 -6.600 11.193 1.00 96.38 131 PHE A O 1
ATOM 945 N N . LEU A 1 132 ? -7.560 -8.706 11.086 1.00 97.75 132 LEU A N 1
ATOM 946 C CA . LEU A 1 132 ? -8.866 -9.345 10.922 1.00 97.75 132 LEU A CA 1
ATOM 947 C C . LEU A 1 132 ? -9.293 -10.148 12.158 1.00 97.75 132 LEU A C 1
ATOM 949 O O . LEU A 1 132 ? -8.557 -10.993 12.673 1.00 97.75 132 LEU A O 1
ATOM 953 N N . LYS A 1 133 ? -10.530 -9.914 12.609 1.00 97.31 133 LYS A N 1
ATOM 954 C CA . LYS A 1 133 ? -11.198 -10.645 13.708 1.00 97.31 133 LYS A CA 1
ATOM 955 C C . LYS A 1 133 ? -12.262 -11.644 13.227 1.00 97.31 133 LYS A C 1
ATOM 957 O O . LYS A 1 133 ? -12.785 -12.411 14.027 1.00 97.31 133 LYS A O 1
ATOM 962 N N . ALA A 1 134 ? -12.566 -11.644 11.931 1.00 97.88 134 ALA A N 1
ATOM 963 C CA . ALA A 1 134 ? -13.410 -12.619 11.240 1.00 97.88 134 ALA A CA 1
ATOM 964 C C . ALA A 1 134 ? -12.851 -12.859 9.826 1.00 97.88 134 ALA A C 1
ATOM 966 O O . ALA A 1 134 ? -11.932 -12.159 9.407 1.00 97.88 134 ALA A O 1
ATOM 967 N N . SER A 1 135 ? -13.386 -13.834 9.090 1.00 98.31 135 SER A N 1
ATOM 968 C CA . SER A 1 135 ? -12.990 -14.032 7.692 1.00 98.31 135 SER A CA 1
ATOM 969 C C . SER A 1 135 ? -13.560 -12.945 6.780 1.00 98.31 135 SER A C 1
ATOM 971 O O . SER A 1 135 ? -14.720 -12.563 6.937 1.00 98.31 135 SER A O 1
ATOM 973 N N . ALA A 1 136 ? -12.767 -12.490 5.809 1.00 98.56 136 ALA A N 1
ATOM 974 C CA . ALA A 1 136 ? -13.156 -11.474 4.833 1.00 98.56 136 ALA A CA 1
ATOM 975 C C . ALA A 1 136 ? -12.377 -11.596 3.520 1.00 98.56 136 ALA A C 1
ATOM 977 O O . ALA A 1 136 ? -11.267 -12.128 3.481 1.00 98.56 136 ALA A O 1
ATOM 978 N N . ASN A 1 137 ? -12.956 -11.069 2.445 1.00 98.56 137 ASN A N 1
ATOM 979 C CA . ASN A 1 137 ? -12.269 -10.854 1.176 1.00 98.56 137 ASN A CA 1
ATOM 980 C C . ASN A 1 137 ? -11.620 -9.466 1.179 1.00 98.56 137 ASN A C 1
ATOM 982 O O . ASN A 1 137 ? -12.229 -8.510 1.665 1.00 98.56 137 ASN A O 1
ATOM 986 N N . VAL A 1 138 ? -10.409 -9.351 0.631 1.00 98.75 138 VAL A N 1
ATOM 987 C CA . VAL A 1 138 ? -9.657 -8.086 0.597 1.00 98.75 138 VAL A CA 1
ATOM 988 C C . VAL A 1 138 ? -9.329 -7.702 -0.842 1.00 98.75 138 VAL A C 1
ATOM 990 O O . VAL A 1 138 ? -8.721 -8.481 -1.576 1.00 98.75 138 VAL A O 1
ATOM 993 N N . LYS A 1 139 ? -9.682 -6.476 -1.239 1.00 98.81 139 LYS A N 1
ATOM 994 C CA . LYS A 1 139 ? -9.310 -5.892 -2.538 1.00 98.81 139 LYS A CA 1
ATOM 995 C C . LYS A 1 139 ? -8.529 -4.607 -2.340 1.00 98.81 139 LYS A C 1
ATOM 997 O O . LYS A 1 139 ? -8.835 -3.833 -1.437 1.00 98.81 139 LYS A O 1
ATOM 1002 N N . ILE A 1 140 ? -7.559 -4.365 -3.215 1.00 98.81 140 ILE A N 1
ATOM 1003 C CA . ILE A 1 140 ? -6.704 -3.176 -3.167 1.00 98.81 140 ILE A CA 1
ATOM 1004 C C . ILE A 1 140 ? -6.893 -2.382 -4.446 1.00 98.81 140 ILE A C 1
ATOM 1006 O O . ILE A 1 140 ? -6.652 -2.925 -5.523 1.00 98.81 140 ILE A O 1
ATOM 1010 N N . SER A 1 141 ? -7.297 -1.118 -4.333 1.00 98.62 141 SER A N 1
ATOM 1011 C CA . SER A 1 141 ? -7.468 -0.208 -5.468 1.00 98.62 141 SER A CA 1
ATOM 1012 C C . SER A 1 141 ? -6.454 0.928 -5.458 1.00 98.62 141 SER A C 1
ATOM 1014 O O . SER A 1 141 ? -6.240 1.541 -4.412 1.00 98.62 141 SER A O 1
ATOM 1016 N N . TYR A 1 142 ? -5.922 1.274 -6.628 1.00 98.81 142 TYR A N 1
ATOM 1017 C CA . TYR A 1 142 ? -5.183 2.520 -6.838 1.00 98.81 142 TYR A CA 1
ATOM 1018 C C . TYR A 1 142 ? -6.072 3.737 -6.514 1.00 98.81 142 TYR A C 1
ATOM 1020 O O . TYR A 1 142 ? -7.220 3.798 -6.977 1.00 98.81 142 TYR A O 1
ATOM 1028 N N . LEU A 1 143 ? -5.552 4.701 -5.745 1.00 98.50 143 LEU A N 1
ATOM 1029 C CA . LEU A 1 143 ? -6.179 6.013 -5.550 1.00 98.50 143 LEU A CA 1
ATOM 1030 C C . LEU A 1 143 ? -5.425 7.105 -6.308 1.00 98.50 143 LEU A C 1
ATOM 1032 O O . LEU A 1 143 ? -5.995 7.717 -7.212 1.00 98.50 143 LEU A O 1
ATOM 1036 N N . THR A 1 144 ? -4.167 7.338 -5.938 1.00 98.00 144 THR A N 1
ATOM 1037 C CA . THR A 1 144 ? -3.289 8.340 -6.551 1.00 98.00 144 THR A CA 1
ATOM 1038 C C . THR A 1 144 ? -1.821 8.023 -6.258 1.00 98.00 144 THR A C 1
ATOM 1040 O O . THR A 1 144 ? -1.518 7.226 -5.369 1.00 98.00 144 THR A O 1
ATOM 1043 N N . GLU A 1 145 ? -0.937 8.666 -7.009 1.00 97.25 145 GLU A N 1
ATOM 1044 C CA . GLU A 1 145 ? 0.519 8.677 -6.869 1.00 97.25 145 GLU A CA 1
ATOM 1045 C C . GLU A 1 145 ? 0.962 10.150 -6.902 1.00 97.25 145 GLU A C 1
ATOM 1047 O O . GLU A 1 145 ? 0.536 10.869 -7.812 1.00 97.25 145 GLU A O 1
ATOM 1052 N N . GLY A 1 146 ? 1.751 10.600 -5.920 1.00 95.12 146 GLY A N 1
ATOM 1053 C CA . GLY A 1 146 ? 2.508 11.867 -5.981 1.00 95.12 146 GLY A CA 1
ATOM 1054 C C . GLY A 1 146 ? 3.947 11.689 -6.490 1.00 95.12 146 GLY A C 1
ATOM 1055 O O . GLY A 1 146 ? 4.571 12.618 -6.997 1.00 95.12 146 GLY A O 1
ATOM 1056 N N . ALA A 1 147 ? 4.448 10.451 -6.451 1.00 94.62 147 ALA A N 1
ATOM 1057 C CA . ALA A 1 147 ? 5.843 10.114 -6.688 1.00 94.62 147 ALA A CA 1
ATOM 1058 C C . ALA A 1 147 ? 6.392 10.462 -8.084 1.00 94.62 147 ALA A C 1
ATOM 1060 O O . ALA A 1 147 ? 5.745 10.301 -9.123 1.00 94.62 147 ALA A O 1
ATOM 1061 N N . GLY A 1 148 ? 7.689 10.783 -8.115 1.00 93.56 148 GLY A N 1
ATOM 1062 C CA . GLY A 1 148 ? 8.510 10.752 -9.333 1.00 93.56 148 GLY A CA 1
ATOM 1063 C C . GLY A 1 148 ? 9.124 9.378 -9.652 1.00 93.56 148 GLY A C 1
ATOM 1064 O O . GLY A 1 148 ? 9.759 9.219 -10.699 1.00 93.56 148 GLY A O 1
ATOM 1065 N N . TYR A 1 149 ? 8.993 8.403 -8.751 1.00 96.19 149 TYR A N 1
ATOM 1066 C CA . TYR A 1 149 ? 9.503 7.039 -8.895 1.00 96.19 149 TYR A CA 1
ATOM 1067 C C . TYR A 1 149 ? 8.447 6.078 -9.437 1.00 96.19 149 TYR A C 1
ATOM 1069 O O . TYR A 1 149 ? 7.282 6.118 -9.062 1.00 96.19 149 TYR A O 1
ATOM 1077 N N . GLU A 1 150 ? 8.881 5.114 -10.250 1.00 96.25 150 GLU A N 1
ATOM 1078 C CA . GLU A 1 150 ? 7.986 4.078 -10.772 1.00 96.25 150 GLU A CA 1
ATOM 1079 C C . GLU A 1 150 ? 7.899 2.916 -9.785 1.00 96.25 150 GLU A C 1
ATOM 1081 O O . GLU A 1 150 ? 8.579 1.890 -9.905 1.00 96.25 150 GLU A O 1
ATOM 1086 N N . ASN A 1 151 ? 7.105 3.125 -8.742 1.00 98.19 151 ASN A N 1
ATOM 1087 C CA . ASN A 1 151 ? 7.019 2.221 -7.607 1.00 98.19 151 ASN A CA 1
ATOM 1088 C C . ASN A 1 151 ? 6.341 0.895 -7.951 1.00 98.19 151 ASN A C 1
ATOM 1090 O O . ASN A 1 151 ? 5.409 0.826 -8.757 1.00 98.19 151 ASN A O 1
ATOM 1094 N N . SER A 1 152 ? 6.777 -0.168 -7.277 1.00 98.44 152 SER A N 1
ATOM 1095 C CA . SER A 1 152 ? 6.090 -1.460 -7.302 1.00 98.44 152 SER A CA 1
ATOM 1096 C C . SER A 1 152 ? 5.476 -1.738 -5.937 1.00 98.44 152 SER A C 1
ATOM 1098 O O . SER A 1 152 ? 6.181 -1.706 -4.932 1.00 98.44 152 SER A O 1
ATOM 1100 N N . VAL A 1 153 ? 4.182 -2.053 -5.888 1.00 98.81 153 VAL A N 1
ATOM 1101 C CA . VAL A 1 153 ? 3.450 -2.308 -4.637 1.00 98.81 153 VAL A CA 1
ATOM 1102 C C . VAL A 1 153 ? 3.197 -3.801 -4.466 1.00 98.81 153 VAL A C 1
ATOM 1104 O O . VAL A 1 153 ? 2.808 -4.501 -5.408 1.00 98.81 153 VAL A O 1
ATOM 1107 N N . GLY A 1 154 ? 3.386 -4.289 -3.245 1.00 98.56 154 GLY A N 1
ATOM 1108 C CA . GLY A 1 154 ? 3.127 -5.657 -2.817 1.00 98.56 154 GLY A CA 1
ATOM 1109 C C . GLY A 1 154 ? 2.398 -5.721 -1.476 1.00 98.56 154 GLY A C 1
ATOM 1110 O O . GLY A 1 154 ? 2.194 -4.717 -0.795 1.00 98.56 154 GLY A O 1
ATOM 1111 N N . PHE A 1 155 ? 2.037 -6.935 -1.076 1.00 98.69 155 PHE A N 1
ATOM 1112 C CA . PHE A 1 155 ? 1.550 -7.233 0.268 1.00 98.69 155 PHE A CA 1
ATOM 1113 C C . PHE A 1 155 ? 2.218 -8.485 0.825 1.00 98.69 155 PHE A C 1
ATOM 1115 O O . PHE A 1 155 ? 2.781 -9.293 0.083 1.00 98.69 155 PHE A O 1
ATOM 1122 N N . PHE A 1 156 ? 2.102 -8.667 2.132 1.00 98.25 156 PHE A N 1
ATOM 1123 C CA . PHE A 1 156 ? 2.474 -9.885 2.828 1.00 98.25 156 PHE A CA 1
ATOM 1124 C C . PHE A 1 156 ? 1.444 -10.218 3.909 1.00 98.25 156 PHE A C 1
ATOM 1126 O O . PHE A 1 156 ? 0.714 -9.357 4.398 1.00 98.25 156 PHE A O 1
ATOM 1133 N N . LYS A 1 157 ? 1.393 -11.493 4.291 1.00 97.75 157 LYS A N 1
ATOM 1134 C CA . LYS A 1 157 ? 0.526 -12.007 5.353 1.00 97.75 157 LYS A CA 1
ATOM 1135 C C . LYS A 1 157 ? 1.377 -12.507 6.516 1.00 97.75 157 LYS A C 1
ATOM 1137 O O . LYS A 1 157 ? 2.388 -13.169 6.293 1.00 97.75 157 LYS A O 1
ATOM 1142 N N . PHE A 1 158 ? 0.929 -12.242 7.737 1.00 97.50 158 PHE A N 1
ATOM 1143 C CA . PHE A 1 158 ? 1.490 -12.782 8.976 1.00 97.50 158 PHE A CA 1
ATOM 1144 C C . PHE A 1 158 ? 0.362 -13.055 9.987 1.00 97.50 158 PHE A C 1
ATOM 1146 O O . PHE A 1 158 ? -0.791 -12.690 9.746 1.00 97.50 158 PHE A O 1
ATOM 1153 N N . ASN A 1 159 ? 0.649 -13.733 11.100 1.00 96.38 159 ASN A N 1
ATOM 1154 C CA . ASN A 1 159 ? -0.338 -13.917 12.166 1.00 96.38 159 ASN A CA 1
ATOM 1155 C C . ASN A 1 159 ? -0.371 -12.669 13.062 1.00 96.38 159 ASN A C 1
ATOM 1157 O O . ASN A 1 159 ? 0.677 -12.210 13.518 1.00 96.38 159 ASN A O 1
ATOM 1161 N N . LYS A 1 160 ? -1.560 -12.147 13.389 1.00 94.81 160 LYS A N 1
ATOM 1162 C CA . LYS A 1 160 ? -1.721 -11.005 14.305 1.00 94.81 160 LYS A CA 1
ATOM 1163 C C . LYS A 1 160 ? -0.989 -11.205 15.641 1.00 94.81 160 LYS A C 1
ATOM 1165 O O . LYS A 1 160 ? -0.408 -10.257 16.165 1.00 94.81 160 LYS A O 1
ATOM 1170 N N . ALA A 1 161 ? -0.994 -12.421 16.188 1.00 95.75 161 ALA A N 1
ATOM 1171 C CA . ALA A 1 161 ? -0.322 -12.742 17.451 1.00 95.75 161 ALA A CA 1
ATOM 1172 C C . ALA A 1 161 ? 1.216 -12.659 17.365 1.00 95.75 161 ALA A C 1
ATOM 1174 O O . ALA A 1 161 ? 1.884 -12.535 18.389 1.00 95.75 161 ALA A O 1
ATOM 1175 N N . GLU A 1 162 ? 1.776 -12.695 16.155 1.00 95.75 162 GLU A N 1
ATOM 1176 C CA . GLU A 1 162 ? 3.214 -12.615 15.887 1.00 95.75 162 GLU A CA 1
ATOM 1177 C C . GLU A 1 162 ? 3.672 -11.184 15.572 1.00 95.75 162 GLU A C 1
ATOM 1179 O O . GLU A 1 162 ? 4.843 -10.983 15.262 1.00 95.75 162 GLU A O 1
ATOM 1184 N N . LEU A 1 163 ? 2.801 -10.167 15.663 1.00 93.94 163 LEU A N 1
ATOM 1185 C CA . LEU A 1 163 ? 3.118 -8.786 15.268 1.00 93.94 163 LEU A CA 1
ATOM 1186 C C . LEU A 1 163 ? 4.451 -8.278 15.836 1.00 93.94 163 LEU A C 1
ATOM 1188 O O . LEU A 1 163 ? 5.221 -7.664 15.102 1.00 93.94 163 LEU A O 1
ATOM 1192 N N . ALA A 1 164 ? 4.747 -8.567 17.106 1.00 93.62 164 ALA A N 1
ATOM 1193 C CA . ALA A 1 164 ? 5.977 -8.151 17.784 1.00 93.62 164 ALA A CA 1
ATOM 1194 C C . ALA A 1 164 ? 7.186 -9.085 17.553 1.00 93.62 164 ALA A C 1
ATOM 1196 O O . ALA A 1 164 ? 8.317 -8.695 17.835 1.00 93.62 164 ALA A O 1
ATOM 1197 N N . THR A 1 165 ? 6.971 -10.312 17.067 1.00 95.12 165 THR A N 1
ATOM 1198 C CA . THR A 1 165 ? 7.992 -11.377 16.999 1.00 95.12 165 THR A CA 1
ATOM 1199 C C . THR A 1 165 ? 8.333 -11.831 15.581 1.00 95.12 165 THR A C 1
ATOM 1201 O O . THR A 1 165 ? 9.394 -12.423 15.382 1.00 95.12 165 THR A O 1
ATOM 1204 N N . VAL A 1 166 ? 7.486 -11.544 14.586 1.00 95.81 166 VAL A N 1
ATOM 1205 C CA . VAL A 1 166 ? 7.730 -11.907 13.187 1.00 95.81 166 VAL A CA 1
ATOM 1206 C C . VAL A 1 166 ? 9.029 -11.263 12.691 1.00 95.81 166 VAL A C 1
ATOM 1208 O O . VAL A 1 166 ? 9.285 -10.075 12.909 1.00 95.81 166 VAL A O 1
ATOM 1211 N N . ALA A 1 167 ? 9.875 -12.068 12.050 1.00 95.31 167 ALA A N 1
ATOM 1212 C CA . ALA A 1 167 ? 11.168 -11.652 11.521 1.00 95.31 167 ALA A CA 1
ATOM 1213 C C . ALA A 1 167 ? 11.054 -11.247 10.045 1.00 95.31 167 ALA A C 1
ATOM 1215 O O . ALA A 1 167 ? 10.306 -11.869 9.293 1.00 95.31 167 ALA A O 1
ATOM 1216 N N . LYS A 1 168 ? 11.863 -10.274 9.597 1.00 94.19 168 LYS A N 1
ATOM 1217 C CA . LYS A 1 168 ? 11.884 -9.808 8.193 1.00 94.19 168 LYS A CA 1
ATOM 1218 C C . LYS A 1 168 ? 12.104 -10.954 7.193 1.00 94.19 168 LYS A C 1
ATOM 1220 O O . LYS A 1 168 ? 11.538 -10.941 6.112 1.00 94.19 168 LYS A O 1
ATOM 1225 N N . THR A 1 169 ? 12.888 -11.964 7.569 1.00 94.00 169 THR A N 1
ATOM 1226 C CA . THR A 1 169 ? 13.183 -13.158 6.756 1.00 94.00 169 THR A CA 1
ATOM 1227 C C . THR A 1 169 ? 12.036 -14.168 6.661 1.00 94.00 169 THR A C 1
ATOM 1229 O O . THR A 1 169 ? 12.097 -15.054 5.814 1.00 94.00 169 THR A O 1
ATOM 1232 N N . ALA A 1 170 ? 11.009 -14.062 7.510 1.00 93.62 170 ALA A N 1
ATOM 1233 C CA . ALA A 1 170 ? 9.799 -14.883 7.441 1.00 93.62 170 ALA A CA 1
ATOM 1234 C C . ALA A 1 170 ? 8.703 -14.250 6.561 1.00 93.62 170 ALA A C 1
ATOM 1236 O O . ALA A 1 170 ? 7.701 -14.898 6.263 1.00 93.62 170 ALA A O 1
ATOM 1237 N N . ILE A 1 171 ? 8.885 -12.993 6.142 1.00 93.50 171 ILE A N 1
ATOM 1238 C CA . ILE A 1 171 ? 7.949 -12.286 5.272 1.00 93.50 171 ILE A CA 1
ATOM 1239 C C . ILE A 1 171 ? 8.111 -12.762 3.828 1.00 93.50 171 ILE A C 1
ATOM 1241 O O . ILE A 1 171 ? 9.188 -12.675 3.243 1.00 93.50 171 ILE A O 1
ATOM 1245 N N . ALA A 1 172 ? 7.010 -13.239 3.249 1.00 94.00 172 ALA A N 1
ATOM 1246 C CA . ALA A 1 172 ? 6.904 -13.576 1.836 1.00 94.00 172 ALA A CA 1
ATOM 1247 C C . ALA A 1 172 ? 6.081 -12.499 1.118 1.00 94.00 172 ALA A C 1
ATOM 1249 O O . ALA A 1 172 ? 4.852 -12.582 1.051 1.00 94.00 172 ALA A O 1
ATOM 1250 N N . ASP A 1 173 ? 6.765 -11.477 0.603 1.00 95.94 173 ASP A N 1
ATOM 1251 C CA . ASP A 1 173 ? 6.134 -10.412 -0.173 1.00 95.94 173 ASP A CA 1
ATOM 1252 C C . ASP A 1 173 ? 5.606 -10.929 -1.525 1.00 95.94 173 ASP A C 1
ATOM 1254 O O . ASP A 1 173 ? 6.230 -11.746 -2.222 1.00 95.94 173 ASP A O 1
ATOM 1258 N N . LYS A 1 174 ? 4.447 -10.403 -1.915 1.00 97.38 174 LYS A N 1
ATOM 1259 C CA . LYS A 1 174 ? 3.735 -10.724 -3.148 1.00 97.38 174 LYS A CA 1
ATOM 1260 C C . LYS A 1 174 ? 3.339 -9.433 -3.852 1.00 97.38 174 LYS A C 1
ATOM 1262 O O . LYS A 1 174 ? 2.483 -8.693 -3.370 1.00 97.38 174 LYS A O 1
ATOM 1267 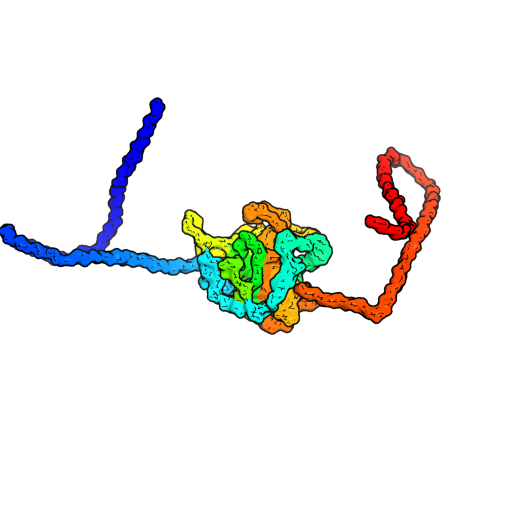N N . ILE A 1 175 ? 3.964 -9.170 -4.996 1.00 98.31 175 ILE A N 1
ATOM 1268 C CA . ILE A 1 175 ? 3.714 -7.987 -5.823 1.00 98.31 175 ILE A CA 1
ATOM 1269 C C . ILE A 1 175 ? 2.288 -8.032 -6.384 1.00 98.31 175 ILE A C 1
ATOM 1271 O O . ILE A 1 175 ? 1.851 -9.047 -6.940 1.00 98.31 175 ILE A O 1
ATOM 1275 N N . ILE A 1 176 ? 1.584 -6.910 -6.243 1.00 98.62 176 ILE A N 1
ATOM 1276 C CA . ILE A 1 176 ? 0.213 -6.691 -6.717 1.00 98.62 176 ILE A CA 1
ATOM 1277 C C . ILE A 1 176 ? 0.139 -5.657 -7.836 1.00 98.62 176 ILE A C 1
ATOM 1279 O O . ILE A 1 176 ? -0.630 -5.854 -8.772 1.00 98.62 176 ILE A O 1
ATOM 1283 N N . PHE A 1 177 ? 0.984 -4.626 -7.791 1.00 98.62 177 PHE A N 1
ATOM 1284 C CA . PHE A 1 177 ? 1.132 -3.622 -8.842 1.00 98.62 177 PHE A CA 1
ATOM 1285 C C . PHE A 1 177 ? 2.621 -3.508 -9.203 1.00 98.62 177 PHE A C 1
ATOM 1287 O O . PHE A 1 177 ? 3.360 -2.816 -8.509 1.00 98.62 177 PHE A O 1
ATOM 1294 N N . PRO A 1 178 ? 3.098 -4.221 -10.240 1.00 97.50 178 PRO A N 1
ATOM 1295 C CA . PRO A 1 178 ? 4.492 -4.148 -10.688 1.00 97.50 178 PRO A CA 1
ATOM 1296 C C . PRO A 1 178 ? 4.939 -2.746 -11.114 1.00 97.50 178 PRO A C 1
ATOM 1298 O O . PRO A 1 178 ? 6.090 -2.390 -10.891 1.00 97.50 178 PRO A O 1
ATOM 1301 N N . ASN A 1 179 ? 4.031 -1.956 -11.683 1.00 97.69 179 ASN A N 1
ATOM 1302 C CA . ASN A 1 179 ? 4.173 -0.514 -11.849 1.00 97.69 179 ASN A CA 1
ATOM 1303 C C . ASN A 1 179 ? 2.895 0.140 -11.315 1.00 97.69 179 ASN A C 1
ATOM 1305 O O . ASN A 1 179 ? 1.797 -0.220 -11.751 1.00 97.69 179 ASN A O 1
ATOM 1309 N N . PHE A 1 180 ? 3.039 1.038 -10.345 1.00 98.62 180 PHE A N 1
ATOM 1310 C CA . PHE A 1 180 ? 1.923 1.726 -9.708 1.00 98.62 180 PHE A CA 1
ATOM 1311 C C . PHE A 1 180 ? 1.483 2.999 -10.444 1.00 98.62 180 PHE A C 1
ATOM 1313 O O . PHE A 1 180 ? 0.440 3.554 -10.109 1.00 98.62 180 PHE A O 1
ATOM 1320 N N . SER A 1 181 ? 2.242 3.461 -11.438 1.00 97.94 181 SER A N 1
ATOM 1321 C CA . SER A 1 181 ? 2.181 4.865 -11.815 1.00 97.94 181 SER A CA 1
ATOM 1322 C C . SER A 1 181 ? 0.884 5.332 -12.459 1.00 97.94 181 SER A C 1
ATOM 1324 O O . SER A 1 181 ? 0.184 4.590 -13.148 1.00 97.94 181 SER A O 1
ATOM 1326 N N . SER A 1 182 ? 0.596 6.617 -12.282 1.00 94.06 182 SER A N 1
ATOM 1327 C CA . SER A 1 182 ? -0.605 7.333 -12.733 1.00 94.06 182 SER A CA 1
ATOM 1328 C C . SER A 1 182 ? -0.869 7.287 -14.249 1.00 94.06 182 SER A C 1
ATOM 1330 O O . SER A 1 182 ? -1.998 7.488 -14.695 1.00 94.06 182 SER A O 1
ATOM 1332 N N . GLY A 1 183 ? 0.152 6.988 -15.063 1.00 94.56 183 GLY A N 1
ATOM 1333 C CA . GLY A 1 183 ? 0.021 6.704 -16.502 1.00 94.56 183 GLY A CA 1
ATOM 1334 C C . GLY A 1 183 ? -0.253 5.231 -16.855 1.00 94.56 183 GLY A C 1
ATOM 1335 O O . GLY A 1 183 ? -0.432 4.904 -18.030 1.00 94.56 183 GLY A O 1
ATOM 1336 N N . VAL A 1 184 ? -0.248 4.341 -15.861 1.00 97.56 184 VAL A N 1
ATOM 1337 C CA . VAL A 1 184 ? -0.408 2.879 -15.970 1.00 97.56 184 VAL A CA 1
ATOM 1338 C C . VAL A 1 184 ? -1.685 2.410 -15.269 1.00 97.56 184 VAL A C 1
ATOM 1340 O O . VAL A 1 184 ? -2.381 1.542 -15.802 1.00 97.56 184 VAL A O 1
ATOM 1343 N N . LEU A 1 185 ? -2.000 2.994 -14.110 1.00 98.44 185 LEU A N 1
ATOM 1344 C CA . LEU A 1 185 ? -3.200 2.733 -13.319 1.00 98.44 185 LEU A CA 1
ATOM 1345 C C . LEU A 1 185 ? -4.150 3.940 -13.318 1.00 98.44 185 LEU A C 1
ATOM 1347 O O . LEU A 1 185 ? -3.784 5.066 -13.636 1.00 98.44 185 LEU A O 1
ATOM 1351 N N . SER A 1 186 ? -5.416 3.704 -12.984 1.00 98.06 186 SER A N 1
ATOM 1352 C CA . SER A 1 186 ? -6.445 4.744 -12.864 1.00 98.06 186 SER A CA 1
ATOM 1353 C C . SER A 1 186 ? -7.268 4.554 -11.595 1.00 98.06 186 SER A C 1
ATOM 1355 O O . SER A 1 186 ? -7.429 3.426 -11.127 1.00 98.06 186 SER A O 1
ATOM 1357 N N . LEU A 1 187 ? -7.818 5.651 -11.058 1.00 98.38 187 LEU A N 1
ATOM 1358 C CA . LEU A 1 187 ? -8.615 5.674 -9.825 1.00 98.38 187 LEU A CA 1
ATOM 1359 C C . LEU A 1 187 ? -9.632 4.523 -9.772 1.00 98.38 187 LEU A C 1
ATOM 1361 O O . LEU A 1 187 ? -10.520 4.419 -10.620 1.00 98.38 187 LEU A O 1
ATOM 1365 N N . GLY A 1 188 ? -9.510 3.674 -8.753 1.00 98.31 188 GLY A N 1
ATOM 1366 C CA . GLY A 1 188 ? -10.402 2.541 -8.528 1.00 98.31 188 GLY A CA 1
ATOM 1367 C C . GLY A 1 188 ? -10.052 1.257 -9.281 1.00 98.31 188 GLY A C 1
ATOM 1368 O O . GLY A 1 188 ? -10.702 0.246 -9.025 1.00 98.31 188 GLY A O 1
ATOM 1369 N N . GLN A 1 189 ? -9.036 1.224 -10.149 1.00 98.75 189 GLN A N 1
ATOM 1370 C CA . GLN A 1 189 ? -8.527 -0.051 -10.668 1.00 98.75 189 GLN A CA 1
ATOM 1371 C C . GLN A 1 189 ? -7.946 -0.879 -9.521 1.00 98.75 189 GLN A C 1
ATOM 1373 O O . GLN A 1 189 ? -7.099 -0.400 -8.765 1.00 98.75 189 GLN A O 1
ATOM 1378 N N . ALA A 1 190 ? -8.448 -2.105 -9.370 1.00 98.75 190 ALA A N 1
ATOM 1379 C CA . ALA A 1 190 ? -8.279 -2.883 -8.155 1.00 98.75 190 ALA A CA 1
ATOM 1380 C C . ALA A 1 190 ? -8.004 -4.363 -8.404 1.00 98.75 190 ALA A C 1
ATOM 1382 O O . ALA A 1 190 ? -8.716 -5.009 -9.180 1.00 98.75 190 ALA A O 1
ATOM 1383 N N . VAL A 1 191 ? -7.039 -4.914 -7.670 1.00 98.81 191 VAL A N 1
ATOM 1384 C CA . VAL A 1 191 ? -6.780 -6.358 -7.613 1.00 98.81 191 VAL A CA 1
ATOM 1385 C C . VAL A 1 191 ? -7.516 -7.007 -6.440 1.00 98.81 191 VAL A C 1
ATOM 1387 O O . VAL A 1 191 ? -7.794 -6.362 -5.427 1.00 98.81 191 VAL A O 1
ATOM 1390 N N . ASP A 1 192 ? -7.801 -8.300 -6.567 1.00 98.56 192 ASP A N 1
ATOM 1391 C CA . ASP A 1 192 ? -8.395 -9.124 -5.513 1.00 98.56 192 ASP A CA 1
ATOM 1392 C C . ASP A 1 192 ? -7.308 -9.979 -4.848 1.00 98.56 192 ASP A C 1
ATOM 1394 O O . ASP A 1 192 ? -6.648 -10.774 -5.519 1.00 98.56 192 ASP A O 1
ATOM 1398 N N . LEU A 1 193 ? -7.086 -9.793 -3.544 1.00 98.44 193 LEU A N 1
ATOM 1399 C CA . LEU A 1 193 ? -6.101 -10.567 -2.781 1.00 98.44 193 LEU A CA 1
ATOM 1400 C C . LEU A 1 193 ? -6.653 -11.932 -2.334 1.00 98.44 193 LEU A C 1
ATOM 1402 O O . LEU A 1 193 ? -5.886 -12.777 -1.866 1.00 98.44 193 LEU A O 1
ATOM 1406 N N . GLY A 1 194 ? -7.963 -12.150 -2.482 1.00 97.81 194 GLY A N 1
ATOM 1407 C CA . GLY A 1 194 ? -8.677 -13.335 -2.032 1.00 97.81 194 GLY A CA 1
ATOM 1408 C C . GLY A 1 194 ? -9.182 -13.239 -0.591 1.00 97.81 194 GLY A C 1
ATOM 1409 O O . GLY A 1 194 ? -9.346 -12.157 -0.020 1.00 97.81 194 GLY A O 1
ATOM 1410 N N . ASN A 1 195 ? -9.463 -14.410 -0.018 1.00 98.38 195 ASN A N 1
ATOM 1411 C CA . ASN A 1 195 ? -10.030 -14.559 1.318 1.00 98.38 195 ASN A CA 1
ATOM 1412 C C . ASN A 1 195 ? -8.947 -14.714 2.396 1.00 98.38 195 ASN A C 1
ATOM 1414 O O . ASN A 1 195 ? -7.996 -15.483 2.238 1.00 98.38 195 ASN A O 1
ATOM 1418 N N . PHE A 1 196 ? -9.155 -14.030 3.514 1.00 98.56 196 PHE A N 1
ATOM 1419 C CA . PHE A 1 196 ? -8.359 -14.092 4.735 1.00 98.56 196 PHE A CA 1
ATOM 1420 C C . PHE A 1 196 ? -9.264 -14.490 5.905 1.00 98.56 196 PHE A C 1
ATOM 1422 O O . PHE A 1 196 ? -10.485 -14.331 5.837 1.00 98.56 196 PHE A O 1
ATOM 1429 N N . VAL A 1 197 ? -8.676 -15.019 6.977 1.00 98.25 197 VAL A N 1
ATOM 1430 C CA . VAL A 1 197 ? -9.395 -15.575 8.136 1.00 98.25 197 VAL A CA 1
ATOM 1431 C C . VAL A 1 197 ? -9.141 -14.780 9.418 1.00 98.25 197 VAL A C 1
ATOM 1433 O O . VAL A 1 197 ? -8.219 -13.972 9.500 1.00 98.25 197 VAL A O 1
ATOM 1436 N N . ALA A 1 198 ? -9.953 -15.022 10.450 1.00 97.62 198 ALA A N 1
ATOM 1437 C CA . ALA A 1 198 ? -9.735 -14.443 11.775 1.00 97.62 198 ALA A CA 1
ATOM 1438 C C . ALA A 1 198 ? -8.319 -14.749 12.302 1.00 97.62 198 ALA A C 1
ATOM 1440 O O . ALA A 1 198 ? -7.884 -15.901 12.281 1.00 97.62 198 ALA A O 1
ATOM 1441 N N . GLY A 1 199 ? -7.623 -13.727 12.804 1.00 96.44 199 GLY A N 1
ATOM 1442 C CA . GLY A 1 199 ? -6.234 -13.828 13.262 1.00 96.44 199 GLY A CA 1
ATOM 1443 C C . GLY A 1 199 ? -5.188 -13.542 12.181 1.00 96.44 199 GLY A C 1
ATOM 1444 O O . GLY A 1 199 ? -4.016 -13.371 12.520 1.00 96.44 199 GLY A O 1
ATOM 1445 N N . ASP A 1 200 ? -5.585 -13.421 10.911 1.00 97.88 200 ASP A N 1
ATOM 1446 C CA . ASP A 1 200 ? -4.699 -12.911 9.868 1.00 97.88 200 ASP A CA 1
ATOM 1447 C C . ASP A 1 200 ? -4.403 -11.419 10.078 1.00 97.88 200 ASP A C 1
ATOM 1449 O O . ASP A 1 200 ? -5.271 -10.623 10.458 1.00 97.88 200 ASP A O 1
ATOM 1453 N N . ALA A 1 201 ? -3.165 -11.047 9.767 1.00 97.38 201 ALA A N 1
ATOM 1454 C CA . ALA A 1 201 ? -2.741 -9.675 9.569 1.00 97.38 201 ALA A CA 1
ATOM 1455 C C . ALA A 1 201 ? -2.138 -9.521 8.165 1.00 97.38 201 ALA A C 1
ATOM 1457 O O . ALA A 1 201 ? -1.397 -10.392 7.692 1.00 97.38 201 ALA A O 1
ATOM 1458 N N . ILE A 1 202 ? -2.480 -8.424 7.491 1.00 98.38 202 ILE A N 1
ATOM 1459 C CA . ILE A 1 202 ? -2.013 -8.093 6.146 1.00 98.38 202 ILE A CA 1
ATOM 1460 C C . ILE A 1 202 ? -1.203 -6.802 6.242 1.00 98.38 202 ILE A C 1
ATOM 1462 O O . ILE A 1 202 ? -1.723 -5.755 6.635 1.00 98.38 202 ILE A O 1
ATOM 1466 N N . GLY A 1 203 ? 0.074 -6.905 5.888 1.00 97.88 203 GLY A N 1
ATOM 1467 C CA . GLY A 1 203 ? 0.963 -5.767 5.714 1.00 97.88 203 GLY A CA 1
ATOM 1468 C C . GLY A 1 203 ? 1.250 -5.502 4.244 1.00 97.88 203 GLY A C 1
ATOM 1469 O O . GLY A 1 203 ? 1.009 -6.349 3.381 1.00 97.88 203 GLY A O 1
ATOM 1470 N N . PHE A 1 204 ? 1.770 -4.316 3.958 1.00 98.50 204 PHE A N 1
ATOM 1471 C CA . PHE A 1 204 ? 2.035 -3.849 2.602 1.00 98.50 204 PHE A CA 1
ATOM 1472 C C . PHE A 1 204 ? 3.503 -3.495 2.439 1.00 98.50 204 PHE A C 1
ATOM 1474 O O . PHE A 1 204 ? 4.185 -3.142 3.404 1.00 98.50 204 PHE A O 1
ATOM 1481 N N . THR A 1 205 ? 3.991 -3.598 1.207 1.00 98.25 205 THR A N 1
ATOM 1482 C CA . THR A 1 205 ? 5.349 -3.207 0.846 1.00 98.25 205 THR A CA 1
ATOM 1483 C C . THR A 1 205 ? 5.348 -2.375 -0.422 1.00 98.25 205 THR A C 1
ATOM 1485 O O . THR A 1 205 ? 4.529 -2.599 -1.314 1.00 98.25 205 THR A O 1
ATOM 1488 N N . ILE A 1 206 ? 6.304 -1.461 -0.515 1.00 98.25 206 ILE A N 1
ATOM 1489 C CA . ILE A 1 206 ? 6.689 -0.825 -1.765 1.00 98.25 206 ILE A CA 1
ATOM 1490 C C . ILE A 1 206 ? 8.162 -1.107 -2.053 1.00 98.25 206 ILE A C 1
ATOM 1492 O O . ILE A 1 206 ? 8.998 -1.164 -1.147 1.00 98.25 206 ILE A O 1
ATOM 1496 N N . VAL A 1 207 ? 8.471 -1.283 -3.331 1.00 98.12 207 VAL A N 1
ATOM 1497 C CA . VAL A 1 207 ? 9.828 -1.276 -3.872 1.00 98.12 207 VAL A CA 1
ATOM 1498 C C . VAL A 1 207 ? 10.001 0.082 -4.545 1.00 98.12 207 VAL A C 1
ATOM 1500 O O . VAL A 1 207 ? 9.409 0.323 -5.602 1.00 98.12 207 VAL A O 1
ATOM 1503 N N . GLY A 1 208 ? 10.766 0.967 -3.901 1.00 97.25 208 GLY A N 1
ATOM 1504 C CA . GLY A 1 208 ? 10.988 2.341 -4.351 1.00 97.25 208 GLY A CA 1
ATOM 1505 C C . GLY A 1 208 ? 11.672 2.353 -5.716 1.00 97.25 208 GLY A C 1
ATOM 1506 O O . GLY A 1 208 ? 12.717 1.712 -5.881 1.00 97.25 208 GLY A O 1
ATOM 1507 N N . ASN A 1 209 ? 11.074 3.023 -6.706 1.00 96.31 209 ASN A N 1
ATOM 1508 C CA . ASN A 1 209 ? 11.512 2.987 -8.112 1.00 96.31 209 ASN A CA 1
ATOM 1509 C C . ASN A 1 209 ? 11.674 1.546 -8.655 1.00 96.31 209 ASN A C 1
ATOM 1511 O O . ASN A 1 209 ? 12.657 1.218 -9.331 1.00 96.31 209 ASN A O 1
ATOM 1515 N N . GLY A 1 210 ? 10.780 0.643 -8.241 1.00 95.06 210 GLY A N 1
ATOM 1516 C CA . GLY A 1 210 ? 10.886 -0.798 -8.455 1.00 95.06 210 GLY A CA 1
ATOM 1517 C C . GLY A 1 210 ? 10.661 -1.270 -9.891 1.00 95.06 210 GLY A C 1
ATOM 1518 O O . GLY A 1 210 ? 11.175 -2.328 -10.254 1.00 95.06 210 GLY A O 1
ATOM 1519 N N . TRP A 1 211 ? 9.938 -0.536 -10.736 1.00 94.69 211 TRP A N 1
ATOM 1520 C CA . TRP A 1 211 ? 9.608 -1.015 -12.078 1.00 94.69 211 TRP A CA 1
ATOM 1521 C C . TRP A 1 211 ? 10.779 -0.901 -13.067 1.00 94.69 211 TRP A C 1
ATOM 1523 O O . TRP A 1 211 ? 11.256 0.187 -13.387 1.00 94.69 211 TRP A O 1
ATOM 1533 N N . GLN A 1 212 ? 11.203 -2.028 -13.650 1.00 90.38 212 GLN A N 1
ATOM 1534 C CA . GLN A 1 212 ? 12.168 -2.035 -14.751 1.00 90.38 212 GLN A CA 1
ATOM 1535 C C . GLN A 1 212 ? 11.462 -2.140 -16.108 1.00 90.38 212 GLN A C 1
ATOM 1537 O O . GLN A 1 212 ? 11.171 -3.242 -16.588 1.00 90.38 212 GLN A O 1
ATOM 1542 N N . LYS A 1 213 ? 11.244 -0.992 -16.766 1.00 83.56 213 LYS A N 1
ATOM 1543 C CA . LYS A 1 213 ? 10.740 -0.930 -18.152 1.00 83.56 213 LYS A CA 1
ATOM 1544 C C . LYS A 1 213 ? 11.589 -1.766 -19.105 1.00 83.56 213 LYS A C 1
ATOM 1546 O O . LYS A 1 213 ? 12.816 -1.713 -19.067 1.00 83.56 213 LYS A O 1
ATOM 1551 N N . VAL A 1 214 ? 10.934 -2.420 -20.062 1.00 77.50 214 VAL A N 1
ATOM 1552 C CA . VAL A 1 214 ? 11.616 -3.005 -21.224 1.00 77.50 214 VAL A CA 1
ATOM 1553 C C . VAL A 1 214 ? 12.263 -1.892 -22.052 1.00 77.50 214 VAL A C 1
ATOM 1555 O O . VAL A 1 214 ? 11.569 -1.091 -22.677 1.00 77.50 214 VAL A O 1
ATOM 1558 N N . VAL A 1 215 ? 13.596 -1.871 -22.103 1.00 68.25 215 VAL A N 1
ATOM 1559 C CA . VAL A 1 215 ? 14.372 -0.997 -22.995 1.00 68.25 215 VAL A CA 1
ATOM 1560 C C . VAL A 1 215 ? 15.176 -1.827 -23.992 1.00 68.25 215 VAL A C 1
ATOM 1562 O O . VAL A 1 215 ? 15.836 -2.803 -23.641 1.00 68.25 215 VAL A O 1
ATOM 1565 N N . GLY A 1 216 ? 15.126 -1.437 -25.267 1.00 55.75 216 GLY A N 1
ATOM 1566 C CA . GLY A 1 216 ? 15.905 -2.073 -26.328 1.00 55.75 216 GLY A CA 1
ATOM 1567 C C . GLY A 1 216 ? 17.365 -1.629 -26.283 1.00 55.75 216 GLY A C 1
ATOM 1568 O O . GLY A 1 216 ? 17.728 -0.654 -26.937 1.00 55.75 216 GLY A O 1
ATOM 1569 N N . GLY A 1 217 ? 18.205 -2.332 -25.523 1.00 56.19 217 GLY A N 1
ATOM 1570 C CA . GLY A 1 217 ? 19.621 -1.999 -25.360 1.00 56.19 217 GLY A CA 1
ATOM 1571 C C . GLY A 1 217 ? 20.434 -3.112 -24.695 1.00 56.19 217 GLY A C 1
ATOM 1572 O O . GLY A 1 217 ? 19.930 -4.203 -24.451 1.00 56.19 217 GLY A O 1
ATOM 1573 N N . ALA A 1 218 ? 21.708 -2.835 -24.401 1.00 44.53 218 ALA A N 1
ATOM 1574 C CA . ALA A 1 218 ? 22.654 -3.817 -23.850 1.00 44.53 218 ALA A CA 1
ATOM 1575 C C . ALA A 1 218 ? 22.384 -4.233 -22.383 1.00 44.53 218 ALA A C 1
ATOM 1577 O O . ALA A 1 218 ? 23.073 -5.110 -21.869 1.00 44.53 218 ALA A O 1
ATOM 1578 N N . GLY A 1 219 ? 21.389 -3.629 -21.726 1.00 51.91 219 GLY A N 1
ATOM 1579 C CA . GLY A 1 219 ? 20.755 -4.153 -20.517 1.00 51.91 219 GLY A CA 1
ATOM 1580 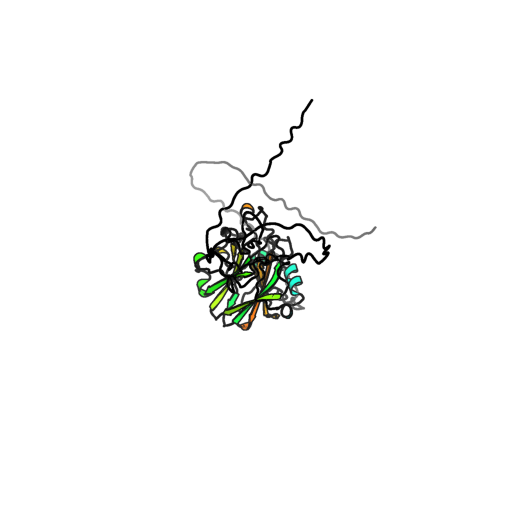C C . GLY A 1 219 ? 19.348 -4.627 -20.866 1.00 51.91 219 GLY A C 1
ATOM 1581 O O . GLY A 1 219 ? 18.448 -3.807 -21.035 1.00 51.91 219 GLY A O 1
ATOM 1582 N N . THR A 1 220 ? 19.160 -5.939 -21.017 1.00 54.44 220 THR A N 1
ATOM 1583 C CA . THR A 1 220 ? 17.873 -6.527 -21.419 1.00 54.44 220 THR A CA 1
ATOM 1584 C C . THR A 1 220 ? 16.905 -6.570 -20.235 1.00 54.44 220 THR A C 1
ATOM 1586 O O . THR A 1 220 ? 16.697 -7.619 -19.628 1.00 54.44 220 THR A O 1
ATOM 1589 N N . HIS A 1 221 ? 16.309 -5.431 -19.890 1.00 64.38 221 HIS A N 1
ATOM 1590 C CA . HIS A 1 221 ? 15.225 -5.395 -18.911 1.00 64.38 221 HIS A CA 1
ATOM 1591 C C . HIS A 1 221 ? 13.999 -6.119 -19.484 1.00 64.38 221 HIS A C 1
ATOM 1593 O O . HIS A 1 221 ? 13.527 -5.805 -20.577 1.00 64.38 221 HIS A O 1
ATOM 1599 N N . THR A 1 222 ? 13.504 -7.121 -18.760 1.00 71.62 222 THR A N 1
ATOM 1600 C CA . THR A 1 222 ? 12.441 -8.032 -19.214 1.00 71.62 222 THR A CA 1
ATOM 1601 C C . THR A 1 222 ? 11.029 -7.547 -18.894 1.00 71.62 222 THR A C 1
ATOM 1603 O O . THR A 1 222 ? 10.074 -8.238 -19.240 1.00 71.62 222 THR A O 1
ATOM 1606 N N . GLY A 1 223 ? 10.882 -6.372 -18.270 1.00 87.00 223 GLY A N 1
ATOM 1607 C CA . GLY A 1 223 ? 9.587 -5.889 -17.803 1.00 87.00 223 GLY A CA 1
ATOM 1608 C C . GLY A 1 223 ? 9.194 -6.579 -16.509 1.00 87.00 223 GLY A C 1
ATOM 1609 O O . GLY A 1 223 ? 8.323 -7.448 -16.516 1.00 87.00 223 GLY A O 1
ATOM 1610 N N . GLN A 1 224 ? 9.891 -6.250 -15.423 1.00 90.75 224 GLN A N 1
ATOM 1611 C CA . GLN A 1 224 ? 9.739 -6.893 -14.117 1.00 90.75 224 GLN A CA 1
ATOM 1612 C C . GLN A 1 224 ? 10.076 -5.925 -12.981 1.00 90.75 224 GLN A C 1
ATOM 1614 O O . GLN A 1 224 ? 10.685 -4.880 -13.209 1.00 90.75 224 GLN A O 1
ATOM 1619 N N . VAL A 1 225 ? 9.713 -6.293 -11.753 1.00 93.62 225 VAL A N 1
ATOM 1620 C CA . VAL A 1 225 ? 10.141 -5.561 -10.555 1.00 93.62 225 VAL A CA 1
ATOM 1621 C C . VAL A 1 225 ? 11.613 -5.861 -10.263 1.00 93.62 225 VAL A C 1
ATOM 1623 O O . VAL A 1 225 ? 12.025 -7.023 -10.225 1.00 93.62 225 VAL A O 1
ATOM 1626 N N . ASP A 1 226 ? 12.397 -4.807 -10.063 1.00 91.50 226 ASP A N 1
ATOM 1627 C CA . ASP A 1 226 ? 13.773 -4.845 -9.579 1.00 91.50 226 ASP A CA 1
ATOM 1628 C C . ASP A 1 226 ? 13.824 -5.502 -8.197 1.00 91.50 226 ASP A C 1
ATOM 1630 O O . ASP A 1 226 ? 12.997 -5.217 -7.335 1.00 91.50 226 ASP A O 1
ATOM 1634 N N . LEU A 1 227 ? 14.810 -6.361 -7.950 1.00 88.50 227 LEU A N 1
ATOM 1635 C CA . LEU A 1 227 ? 15.041 -6.893 -6.607 1.00 88.50 227 LEU A CA 1
ATOM 1636 C C . LEU A 1 227 ? 15.378 -5.783 -5.601 1.00 88.50 227 LEU A C 1
ATOM 1638 O O . LEU A 1 227 ? 14.972 -5.898 -4.447 1.00 88.50 227 LEU A O 1
ATOM 1642 N N . LYS A 1 228 ? 16.063 -4.724 -6.069 1.00 85.38 228 LYS A N 1
ATOM 1643 C CA . LYS A 1 228 ? 16.667 -3.627 -5.297 1.00 85.38 228 LYS A CA 1
ATOM 1644 C C . LYS A 1 228 ? 17.580 -4.093 -4.155 1.00 85.38 228 LYS A C 1
ATOM 1646 O O . LYS A 1 228 ? 17.594 -5.240 -3.713 1.00 85.38 228 LYS A O 1
ATOM 1651 N N . ASP A 1 229 ? 18.357 -3.151 -3.638 1.00 85.69 229 ASP A N 1
ATOM 1652 C CA . ASP A 1 229 ? 18.945 -3.300 -2.313 1.00 85.69 229 ASP A CA 1
ATOM 1653 C C . ASP A 1 229 ? 17.849 -3.183 -1.249 1.00 85.69 229 ASP A C 1
ATOM 1655 O O . ASP A 1 229 ? 16.910 -2.395 -1.383 1.00 85.69 229 ASP A O 1
ATOM 1659 N N . ALA A 1 230 ? 18.009 -3.885 -0.124 1.00 82.94 230 ALA A N 1
ATOM 1660 C CA . ALA A 1 230 ? 17.060 -3.834 0.994 1.00 82.94 230 ALA A CA 1
ATOM 1661 C C . ALA A 1 230 ? 16.867 -2.425 1.606 1.00 82.94 230 ALA A C 1
ATOM 1663 O O . ALA A 1 230 ? 15.961 -2.246 2.418 1.00 82.94 230 ALA A O 1
ATOM 1664 N N . GLY A 1 231 ? 17.706 -1.454 1.217 1.00 89.00 231 GLY A N 1
ATOM 1665 C CA . GLY A 1 231 ? 17.603 -0.029 1.538 1.00 89.00 231 GLY A CA 1
ATOM 1666 C C . GLY A 1 231 ? 16.540 0.760 0.760 1.00 89.00 231 GLY A C 1
ATOM 1667 O O . GLY A 1 231 ? 16.370 1.941 1.041 1.00 89.00 231 GLY A O 1
ATOM 1668 N N . LYS A 1 232 ? 15.856 0.132 -0.207 1.00 93.88 232 LYS A N 1
ATOM 1669 C CA . LYS A 1 232 ? 14.831 0.746 -1.081 1.00 93.88 232 LYS A CA 1
ATOM 1670 C C . LYS A 1 232 ? 13.511 -0.041 -1.075 1.00 93.88 232 LYS A C 1
ATOM 1672 O O . LYS A 1 232 ? 12.751 -0.008 -2.039 1.00 93.88 232 LYS A O 1
ATOM 1677 N N . ILE A 1 233 ? 13.280 -0.833 -0.025 1.00 96.56 233 ILE A N 1
ATOM 1678 C CA . ILE A 1 233 ? 12.098 -1.691 0.112 1.00 96.56 233 ILE A CA 1
ATOM 1679 C C . ILE A 1 233 ? 11.451 -1.407 1.462 1.00 96.56 233 ILE A C 1
ATOM 1681 O O . ILE A 1 233 ? 11.922 -1.894 2.497 1.00 96.56 233 ILE A O 1
ATOM 1685 N N . PHE A 1 234 ? 10.357 -0.657 1.427 1.00 97.25 234 PHE A N 1
ATOM 1686 C CA . PHE A 1 234 ? 9.664 -0.152 2.605 1.00 97.25 234 PHE A CA 1
ATOM 1687 C C . PHE A 1 234 ? 8.410 -0.981 2.882 1.00 97.25 234 PHE A C 1
ATOM 1689 O O . PHE A 1 234 ? 7.803 -1.548 1.968 1.00 97.25 234 PHE A O 1
ATOM 1696 N N . ARG A 1 235 ? 8.060 -1.133 4.159 1.00 96.81 235 ARG A N 1
ATOM 1697 C CA . ARG A 1 235 ? 6.971 -1.979 4.662 1.00 96.81 235 ARG A CA 1
ATOM 1698 C C . ARG A 1 235 ? 6.202 -1.281 5.777 1.00 96.81 235 ARG A C 1
ATOM 1700 O O . ARG A 1 235 ? 6.768 -0.494 6.531 1.00 96.81 235 ARG A O 1
ATOM 1707 N N . THR A 1 236 ? 4.944 -1.677 5.937 1.00 96.56 236 THR A N 1
ATOM 1708 C CA . THR A 1 236 ? 4.066 -1.298 7.061 1.00 96.56 236 THR A CA 1
ATOM 1709 C C . THR A 1 236 ? 4.545 -1.792 8.430 1.00 96.56 236 THR A C 1
ATOM 1711 O O . THR A 1 236 ? 4.057 -1.333 9.454 1.00 96.56 236 THR A O 1
ATOM 1714 N N . ILE A 1 237 ? 5.472 -2.754 8.483 1.00 95.44 237 ILE A N 1
ATOM 1715 C CA . ILE A 1 237 ? 6.179 -3.115 9.718 1.00 95.44 237 ILE A CA 1
ATOM 1716 C C . ILE A 1 237 ? 7.482 -2.319 9.744 1.00 95.44 237 ILE A C 1
ATOM 1718 O O . ILE A 1 237 ? 8.443 -2.649 9.043 1.00 95.44 237 ILE A O 1
ATOM 1722 N N . LYS A 1 238 ? 7.510 -1.261 10.554 1.00 93.50 238 LYS A N 1
ATOM 1723 C CA . LYS A 1 238 ? 8.529 -0.207 10.503 1.00 93.50 238 LYS A CA 1
ATOM 1724 C C . LYS A 1 238 ? 9.926 -0.718 10.850 1.00 93.50 238 LYS A C 1
ATOM 1726 O O . LYS A 1 238 ? 10.901 -0.375 10.196 1.00 93.50 238 LYS A O 1
ATOM 1731 N N . ARG A 1 239 ? 10.020 -1.671 11.784 1.00 93.38 239 ARG A N 1
ATOM 1732 C CA . ARG A 1 239 ? 11.282 -2.348 12.154 1.00 93.38 239 ARG A CA 1
ATOM 1733 C C . ARG A 1 239 ? 11.895 -3.212 11.039 1.00 93.38 239 ARG A C 1
ATOM 1735 O O . ARG A 1 239 ? 12.946 -3.817 11.245 1.00 93.38 239 ARG A O 1
ATOM 1742 N N . PHE A 1 240 ? 11.224 -3.355 9.893 1.00 95.12 240 PHE A N 1
ATOM 1743 C CA . PHE A 1 240 ? 11.783 -3.999 8.701 1.00 95.12 240 PHE A CA 1
ATOM 1744 C C . PHE A 1 240 ? 12.366 -2.996 7.701 1.00 95.12 240 PHE A C 1
ATOM 1746 O O . PHE A 1 240 ? 12.995 -3.434 6.734 1.00 95.12 240 PHE A O 1
ATOM 1753 N N . ASN A 1 241 ? 12.188 -1.696 7.915 1.00 95.94 241 ASN A N 1
ATOM 1754 C CA . ASN A 1 241 ? 12.704 -0.644 7.045 1.00 95.94 241 ASN A CA 1
ATOM 1755 C C . ASN A 1 241 ? 14.183 -0.352 7.383 1.00 95.94 241 ASN A C 1
ATOM 1757 O O . ASN A 1 241 ? 14.674 -0.802 8.422 1.00 95.94 241 ASN A O 1
ATOM 1761 N N . PRO A 1 242 ? 14.954 0.245 6.458 1.00 95.06 242 PRO A N 1
ATOM 1762 C CA . PRO A 1 242 ? 16.412 0.333 6.584 1.00 95.06 242 PRO A CA 1
ATOM 1763 C C . PRO A 1 242 ? 16.913 1.397 7.574 1.00 95.06 242 PRO A C 1
ATOM 1765 O O . PRO A 1 242 ? 18.072 1.335 7.991 1.00 95.06 242 PRO A O 1
ATOM 1768 N N . GLU A 1 243 ? 16.082 2.367 7.940 1.00 95.50 243 GLU A N 1
ATOM 1769 C CA . GLU A 1 243 ? 16.371 3.396 8.934 1.00 95.50 243 GLU A CA 1
ATOM 1770 C C . GLU A 1 243 ? 16.510 2.797 10.352 1.00 95.50 243 GLU A C 1
ATOM 1772 O O . GLU A 1 243 ? 15.769 1.889 10.734 1.00 95.50 243 GLU A O 1
ATOM 1777 N N . PRO A 1 244 ? 17.435 3.309 11.185 1.00 92.75 244 PRO A N 1
ATOM 1778 C CA . PRO A 1 244 ? 17.610 2.842 12.551 1.00 92.75 244 PRO A CA 1
ATOM 1779 C C . PRO A 1 244 ? 16.528 3.421 13.468 1.00 92.75 244 PRO A C 1
ATOM 1781 O O . PRO A 1 244 ? 16.362 4.641 13.537 1.00 92.75 244 PRO A O 1
ATOM 1784 N N . THR A 1 245 ? 15.867 2.568 14.252 1.00 90.69 245 THR A N 1
ATOM 1785 C CA . THR A 1 245 ? 14.859 2.994 15.234 1.00 90.69 245 THR A CA 1
ATOM 1786 C C . THR A 1 245 ? 15.390 4.039 16.210 1.00 90.69 245 THR A C 1
ATOM 1788 O O . THR A 1 245 ? 16.376 3.820 16.917 1.00 90.69 245 THR A O 1
ATOM 1791 N N . ASN A 1 246 ? 14.711 5.186 16.255 1.00 86.62 246 ASN A N 1
ATOM 1792 C CA . ASN A 1 246 ? 14.993 6.301 17.156 1.00 86.62 246 ASN A CA 1
ATOM 1793 C C . ASN A 1 246 ? 13.744 7.194 17.324 1.00 86.62 246 ASN A C 1
ATOM 1795 O O . ASN A 1 246 ? 12.730 6.990 16.661 1.00 86.62 246 ASN A O 1
ATOM 1799 N N . ASN A 1 247 ? 13.821 8.214 18.184 1.00 82.94 247 ASN A N 1
ATOM 1800 C CA . ASN A 1 247 ? 12.679 9.077 18.527 1.00 82.94 247 ASN A CA 1
ATOM 1801 C C . ASN A 1 247 ? 12.066 9.852 17.342 1.00 82.94 247 ASN A C 1
ATOM 1803 O O . ASN A 1 247 ? 10.944 10.332 17.467 1.00 82.94 247 ASN A O 1
ATOM 1807 N N . ASN A 1 248 ? 12.767 9.979 16.209 1.00 82.94 248 ASN A N 1
ATOM 1808 C CA . ASN A 1 248 ? 12.235 10.629 15.009 1.00 82.94 248 ASN A CA 1
ATOM 1809 C C . ASN A 1 248 ? 11.338 9.704 14.161 1.00 82.94 248 ASN A C 1
ATOM 1811 O O . ASN A 1 248 ? 10.735 10.183 13.204 1.00 82.94 248 ASN A O 1
ATOM 1815 N N . ASN A 1 249 ? 11.260 8.403 14.487 1.00 88.31 249 ASN A N 1
ATOM 1816 C CA . ASN A 1 249 ? 10.412 7.411 13.811 1.00 88.31 249 ASN A CA 1
ATOM 1817 C C . ASN A 1 249 ? 10.585 7.417 12.275 1.00 88.31 249 ASN A C 1
ATOM 1819 O O . ASN A 1 249 ? 9.609 7.354 11.526 1.00 88.31 249 ASN A O 1
ATOM 1823 N N . MET A 1 250 ? 11.830 7.572 11.806 1.00 92.62 250 MET A N 1
ATOM 1824 C CA . MET A 1 250 ? 12.156 7.683 10.375 1.00 92.62 250 MET A CA 1
ATOM 1825 C C . MET A 1 250 ? 11.967 6.359 9.635 1.00 92.62 250 MET A C 1
ATOM 1827 O O . MET A 1 250 ? 11.776 6.364 8.429 1.00 92.62 250 MET A O 1
ATOM 1831 N N . GLU A 1 251 ? 11.952 5.241 10.357 1.00 93.88 251 GLU A N 1
ATOM 1832 C CA . GLU A 1 251 ? 11.648 3.919 9.818 1.00 93.88 251 GLU A CA 1
ATOM 1833 C C . GLU A 1 251 ? 10.152 3.695 9.528 1.00 93.88 251 GLU A C 1
ATOM 1835 O O . GLU A 1 251 ? 9.783 2.661 8.977 1.00 93.88 251 GLU A O 1
ATOM 1840 N N . ALA A 1 252 ? 9.263 4.622 9.901 1.00 94.31 252 ALA A N 1
ATOM 1841 C CA . ALA A 1 252 ? 7.855 4.567 9.513 1.00 94.31 252 ALA A CA 1
ATOM 1842 C C . ALA A 1 252 ? 7.672 5.185 8.117 1.00 94.31 252 ALA A C 1
ATOM 1844 O O . ALA A 1 252 ? 7.939 6.367 7.932 1.00 94.31 252 ALA A O 1
ATOM 1845 N N . HIS A 1 253 ? 7.195 4.397 7.152 1.00 95.81 253 HIS A N 1
ATOM 1846 C CA . HIS A 1 253 ? 6.953 4.832 5.764 1.00 95.81 253 HIS A CA 1
ATOM 1847 C C . HIS A 1 253 ? 5.470 4.872 5.402 1.00 95.81 253 HIS A C 1
ATOM 1849 O O . HIS A 1 253 ? 5.132 4.955 4.229 1.00 95.81 253 HIS A O 1
ATOM 1855 N N . THR A 1 254 ? 4.578 4.759 6.387 1.00 95.56 254 THR A N 1
ATOM 1856 C CA . THR A 1 254 ? 3.149 4.561 6.143 1.00 95.56 254 THR A CA 1
ATOM 1857 C C . THR A 1 254 ? 2.263 5.295 7.128 1.00 95.56 254 THR A C 1
ATOM 1859 O O . THR A 1 254 ? 2.539 5.291 8.329 1.00 95.56 254 THR A O 1
ATOM 1862 N N . IL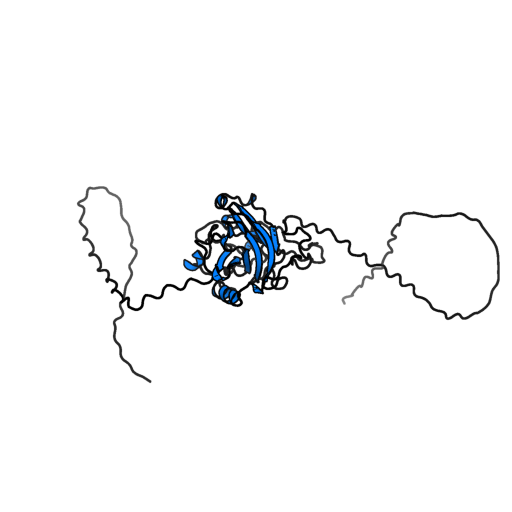E A 1 255 ? 1.146 5.802 6.613 1.00 94.88 255 ILE A N 1
ATOM 1863 C CA . ILE A 1 255 ? 0.016 6.329 7.379 1.00 94.88 255 ILE A CA 1
ATOM 1864 C C . ILE A 1 255 ? -1.233 5.563 6.931 1.00 94.88 255 ILE A C 1
ATOM 1866 O O . ILE A 1 255 ? -1.541 5.519 5.738 1.00 94.88 255 ILE A O 1
ATOM 1870 N N . LEU A 1 256 ? -1.945 4.942 7.875 1.00 94.94 256 LEU A N 1
ATOM 1871 C CA . LEU A 1 256 ? -3.166 4.180 7.604 1.00 94.94 256 LEU A CA 1
ATOM 1872 C C . LEU A 1 256 ? -4.377 4.874 8.227 1.00 94.94 256 LEU A C 1
ATOM 1874 O O . LEU A 1 256 ? -4.542 4.884 9.444 1.00 94.94 256 LEU A O 1
ATOM 1878 N N . PHE A 1 257 ? -5.263 5.404 7.387 1.00 94.06 257 PHE A N 1
ATOM 1879 C CA . PHE A 1 257 ? -6.543 5.943 7.834 1.00 94.06 257 PHE A CA 1
ATOM 1880 C C . PHE A 1 257 ? -7.675 4.938 7.623 1.00 94.06 257 PHE A C 1
ATOM 1882 O O . PHE A 1 257 ? -7.797 4.338 6.557 1.00 94.06 257 PHE A O 1
ATOM 1889 N N . ALA A 1 258 ? -8.586 4.825 8.582 1.00 93.56 258 ALA A N 1
ATOM 1890 C CA . ALA A 1 258 ? -9.890 4.209 8.385 1.00 93.56 258 ALA A CA 1
ATOM 1891 C C . ALA A 1 258 ? -10.947 5.259 8.015 1.00 93.56 258 ALA A C 1
ATOM 1893 O O . ALA A 1 258 ? -10.937 6.386 8.518 1.00 93.56 258 ALA A O 1
ATOM 1894 N N . TYR A 1 259 ? -11.911 4.863 7.185 1.00 94.31 259 TYR A N 1
ATOM 1895 C CA . TYR A 1 259 ? -13.132 5.623 6.926 1.00 94.31 259 TYR A CA 1
ATOM 1896 C C . TYR A 1 259 ? -14.350 4.685 7.068 1.00 94.31 259 TYR A C 1
ATOM 1898 O O . TYR A 1 259 ? -14.900 4.215 6.066 1.00 94.31 259 TYR A O 1
ATOM 1906 N N . PRO A 1 260 ? -14.750 4.342 8.313 1.00 92.94 260 PRO A N 1
ATOM 1907 C CA . PRO A 1 260 ? -15.708 3.266 8.584 1.00 92.94 260 PRO A CA 1
ATOM 1908 C C . PRO A 1 260 ? -17.096 3.482 7.974 1.00 92.94 260 PRO A C 1
ATOM 1910 O O . PRO A 1 260 ? -17.740 2.512 7.574 1.00 92.94 260 PRO A O 1
ATOM 1913 N N . GLU A 1 261 ? -17.545 4.733 7.849 1.00 91.44 261 GLU A N 1
ATOM 1914 C CA . GLU A 1 261 ? -18.817 5.104 7.211 1.00 91.44 261 GLU A CA 1
ATOM 1915 C C . GLU A 1 261 ? -18.862 4.721 5.725 1.00 91.44 261 GLU A C 1
ATOM 1917 O O . GLU A 1 261 ? -19.943 4.544 5.169 1.00 91.44 261 GLU A O 1
ATOM 1922 N N . GLN A 1 262 ? -17.691 4.610 5.093 1.00 94.38 262 GLN A N 1
ATOM 1923 C CA . GLN A 1 262 ? -17.505 4.252 3.686 1.00 94.38 262 GLN A CA 1
ATOM 1924 C C . GLN A 1 262 ? -16.864 2.862 3.519 1.00 94.38 262 GLN A C 1
ATOM 1926 O O . GLN A 1 262 ? -16.559 2.462 2.401 1.00 94.38 262 GLN A O 1
ATOM 1931 N N . GLN A 1 263 ? -16.675 2.121 4.621 1.00 94.62 263 GLN A N 1
ATOM 1932 C CA . GLN A 1 263 ? -16.155 0.745 4.657 1.00 94.62 263 GLN A CA 1
ATOM 1933 C C . GLN A 1 263 ? -14.813 0.548 3.925 1.00 94.62 263 GLN A C 1
ATOM 1935 O O . GLN A 1 263 ? -14.554 -0.493 3.317 1.00 94.62 263 GLN A O 1
ATOM 1940 N N . ILE A 1 264 ? -13.947 1.558 4.007 1.00 95.12 264 ILE A N 1
ATOM 1941 C CA . ILE A 1 264 ? -12.671 1.620 3.294 1.00 95.12 264 ILE A CA 1
ATOM 1942 C C . ILE A 1 264 ? -11.555 2.054 4.251 1.00 95.12 264 ILE A C 1
ATOM 1944 O O . ILE A 1 264 ? -11.782 2.843 5.174 1.00 95.12 264 ILE A O 1
ATOM 1948 N N . MET A 1 265 ? -10.340 1.552 4.040 1.00 96.44 265 MET A N 1
ATOM 1949 C CA . MET A 1 265 ? -9.127 2.129 4.634 1.00 96.44 265 MET A CA 1
ATOM 1950 C C . MET A 1 265 ? -8.263 2.736 3.530 1.00 96.44 265 MET A C 1
ATOM 1952 O O . MET A 1 265 ? -8.264 2.245 2.403 1.00 96.44 265 MET A O 1
ATOM 1956 N N . VAL A 1 266 ? -7.526 3.792 3.846 1.00 97.38 266 VAL A N 1
ATOM 1957 C CA . VAL A 1 266 ? -6.576 4.455 2.951 1.00 97.38 266 VAL A CA 1
ATOM 1958 C C . VAL A 1 266 ? -5.186 4.255 3.529 1.00 97.38 266 VAL A C 1
ATOM 1960 O O . VAL A 1 266 ? -4.902 4.770 4.608 1.00 97.38 266 VAL A O 1
ATOM 1963 N N . LEU A 1 267 ? -4.338 3.515 2.816 1.00 97.62 267 LEU A N 1
ATOM 1964 C CA . LEU A 1 267 ? -2.924 3.389 3.149 1.00 97.62 267 LEU A CA 1
ATOM 1965 C C . LEU A 1 267 ? -2.123 4.294 2.218 1.00 97.62 267 LEU A C 1
ATOM 1967 O O . LEU A 1 267 ? -2.200 4.159 0.995 1.00 97.62 267 LEU A O 1
ATOM 1971 N N . ALA A 1 268 ? -1.378 5.202 2.828 1.00 97.44 268 ALA A N 1
ATOM 1972 C CA . ALA A 1 268 ? -0.526 6.195 2.199 1.00 97.44 268 ALA A CA 1
ATOM 1973 C C . ALA A 1 268 ? 0.938 5.884 2.550 1.00 97.44 268 ALA A C 1
ATOM 1975 O O . ALA A 1 268 ? 1.219 5.483 3.685 1.00 97.44 268 ALA A O 1
ATOM 1976 N N . PHE A 1 269 ? 1.843 6.015 1.581 1.00 97.75 269 PHE A N 1
ATOM 1977 C CA . PHE A 1 269 ? 3.257 5.652 1.687 1.00 97.75 269 PHE A CA 1
ATOM 1978 C C . PHE A 1 269 ? 4.184 6.817 1.339 1.00 97.75 269 PHE A C 1
ATOM 1980 O O . PHE A 1 269 ? 3.872 7.605 0.457 1.00 97.75 269 PHE A O 1
ATOM 1987 N N . GLU A 1 270 ? 5.359 6.819 1.963 1.00 97.31 270 GLU A N 1
ATOM 1988 C CA . GLU A 1 270 ? 6.558 7.554 1.541 1.00 97.31 270 GLU A CA 1
ATOM 1989 C C . GLU A 1 270 ? 7.545 6.575 0.872 1.00 97.31 270 GLU A C 1
ATOM 1991 O O . GLU A 1 270 ? 7.909 5.557 1.484 1.00 97.31 270 GLU A O 1
ATOM 1996 N N . ASP A 1 271 ? 7.990 6.869 -0.352 1.00 96.88 271 ASP A N 1
ATOM 1997 C CA . ASP A 1 271 ? 8.793 5.966 -1.194 1.00 96.88 271 ASP A CA 1
ATOM 1998 C C . ASP A 1 271 ? 10.314 6.138 -1.105 1.00 96.88 271 ASP A C 1
ATOM 2000 O O . ASP A 1 271 ? 11.063 5.254 -1.546 1.00 96.88 271 ASP A O 1
ATOM 2004 N N . LEU A 1 272 ? 10.773 7.230 -0.491 1.00 97.31 272 LEU A N 1
ATOM 2005 C CA . LEU A 1 272 ? 12.183 7.540 -0.306 1.00 97.31 272 LEU A CA 1
ATOM 2006 C C . LEU A 1 272 ? 12.660 7.164 1.097 1.00 97.31 272 LEU A C 1
ATOM 2008 O O . LEU A 1 272 ? 11.942 7.292 2.084 1.00 97.31 272 LEU A O 1
ATOM 2012 N N . ASN A 1 273 ? 13.935 6.779 1.216 1.00 97.12 273 ASN A N 1
ATOM 2013 C CA . ASN A 1 273 ? 14.616 6.700 2.506 1.00 97.12 273 ASN A CA 1
ATOM 2014 C C . ASN A 1 273 ? 14.549 8.072 3.191 1.00 97.12 273 ASN A C 1
ATOM 2016 O O . ASN A 1 273 ? 15.067 9.066 2.660 1.00 97.12 273 ASN A O 1
ATOM 2020 N N . ARG A 1 274 ? 13.932 8.108 4.372 1.00 95.62 274 ARG A N 1
ATOM 2021 C CA . ARG A 1 274 ? 13.565 9.342 5.084 1.00 95.62 274 ARG A CA 1
ATOM 2022 C C . ARG A 1 274 ? 14.741 9.972 5.821 1.00 95.62 274 ARG A C 1
ATOM 2024 O O . ARG A 1 274 ? 14.740 11.167 6.107 1.00 95.62 274 ARG A O 1
ATOM 2031 N N . GLN A 1 275 ? 15.765 9.175 6.127 1.00 94.69 275 GLN A N 1
ATOM 2032 C CA . GLN A 1 275 ? 16.922 9.619 6.905 1.00 94.69 275 GLN A CA 1
ATOM 2033 C C . GLN A 1 275 ? 18.091 10.096 6.034 1.00 94.69 275 GLN A C 1
ATOM 2035 O O . GLN A 1 275 ? 18.746 11.087 6.365 1.00 94.69 275 GLN A O 1
ATOM 2040 N N . ASN A 1 276 ? 18.413 9.370 4.962 1.00 93.69 276 ASN A N 1
ATOM 2041 C CA . ASN A 1 276 ? 19.614 9.603 4.172 1.00 93.69 276 ASN A CA 1
ATOM 2042 C C . ASN A 1 276 ? 19.355 9.453 2.671 1.00 93.69 276 ASN A C 1
ATOM 2044 O O . ASN A 1 276 ? 19.350 8.352 2.116 1.00 93.69 276 ASN A O 1
ATOM 2048 N N . LYS A 1 277 ? 19.309 10.600 1.992 1.00 95.62 277 LYS A N 1
ATOM 2049 C CA . LYS A 1 277 ? 19.139 10.682 0.543 1.00 95.62 277 LYS A CA 1
ATOM 2050 C C . LYS A 1 277 ? 20.153 9.881 -0.277 1.00 95.62 277 LYS A C 1
ATOM 2052 O O . LYS A 1 277 ? 19.832 9.506 -1.393 1.00 95.62 277 LYS A O 1
ATOM 2057 N N . THR A 1 278 ? 21.361 9.580 0.220 1.00 95.44 278 THR A N 1
ATOM 2058 C CA . THR A 1 278 ? 22.320 8.770 -0.565 1.00 95.44 278 THR A CA 1
ATOM 2059 C C . THR A 1 278 ? 21.888 7.311 -0.727 1.00 95.44 278 THR A C 1
ATOM 2061 O O . THR A 1 278 ? 22.472 6.604 -1.543 1.00 95.44 278 THR A O 1
ATOM 2064 N N . ASN A 1 279 ? 20.887 6.859 0.034 1.00 94.69 279 ASN A N 1
ATOM 2065 C CA . ASN A 1 279 ? 20.273 5.541 -0.126 1.00 94.69 279 ASN A CA 1
ATOM 2066 C C . ASN A 1 279 ? 19.248 5.518 -1.281 1.00 94.69 279 ASN A C 1
ATOM 2068 O O . ASN A 1 279 ? 18.897 4.439 -1.756 1.00 94.69 279 ASN A O 1
ATOM 2072 N N . ASN A 1 280 ? 18.808 6.690 -1.753 1.00 95.81 280 ASN A N 1
ATOM 2073 C CA . ASN A 1 280 ? 17.782 6.857 -2.780 1.00 95.81 280 ASN A CA 1
ATOM 2074 C C . ASN A 1 280 ? 18.397 6.908 -4.185 1.00 95.81 280 ASN A C 1
ATOM 2076 O O . ASN A 1 280 ? 19.496 7.441 -4.387 1.00 95.81 280 ASN A O 1
ATOM 2080 N N . ASP A 1 281 ? 17.674 6.389 -5.180 1.00 93.69 281 ASP A N 1
ATOM 2081 C CA . ASP A 1 281 ? 18.044 6.565 -6.587 1.00 93.69 281 ASP A CA 1
ATOM 2082 C C . ASP A 1 281 ? 18.104 8.073 -6.917 1.00 93.69 281 ASP A C 1
ATOM 2084 O O . ASP A 1 281 ? 17.301 8.876 -6.439 1.00 93.69 281 ASP A O 1
ATOM 2088 N N . PHE A 1 282 ? 19.114 8.486 -7.687 1.00 94.69 282 PHE A N 1
ATOM 2089 C CA . PHE A 1 282 ? 19.410 9.900 -7.999 1.00 94.69 282 PHE A CA 1
ATOM 2090 C C . PHE A 1 282 ? 19.698 10.811 -6.783 1.00 94.69 282 PHE A C 1
ATOM 2092 O O . PHE A 1 282 ? 19.884 12.016 -6.947 1.00 94.69 282 PHE A O 1
ATOM 2099 N N . SER A 1 283 ? 19.816 10.243 -5.577 1.00 95.62 283 SER A N 1
ATOM 2100 C CA . SER A 1 283 ? 20.026 10.966 -4.316 1.00 95.62 283 SER A CA 1
ATOM 2101 C C . SER A 1 283 ? 18.955 12.015 -3.983 1.00 95.62 283 SER A C 1
ATOM 2103 O O . SER A 1 283 ? 19.275 13.087 -3.450 1.00 95.62 283 SER A O 1
ATOM 2105 N N . TYR A 1 284 ? 17.691 11.709 -4.292 1.00 95.88 284 TYR A N 1
ATOM 2106 C CA . TYR A 1 284 ? 16.542 12.525 -3.896 1.00 95.88 284 TYR A CA 1
ATOM 2107 C C . TYR A 1 284 ? 16.320 12.518 -2.381 1.00 95.88 284 TYR A C 1
ATOM 2109 O O . TYR A 1 284 ? 16.543 11.516 -1.700 1.00 95.88 284 TYR A O 1
ATOM 2117 N N . THR A 1 285 ? 15.905 13.667 -1.855 1.00 96.12 285 THR A N 1
ATOM 2118 C CA . THR A 1 285 ? 15.538 13.841 -0.448 1.00 96.12 285 THR A CA 1
ATOM 2119 C C . THR A 1 285 ? 14.044 13.578 -0.307 1.00 96.12 285 THR A C 1
ATOM 2121 O O . THR A 1 285 ? 13.278 14.218 -1.013 1.00 96.12 285 THR A O 1
ATOM 2124 N N . SER A 1 286 ? 13.668 12.696 0.619 1.00 96.31 286 SER A N 1
ATOM 2125 C CA . SER A 1 286 ? 12.296 12.533 1.116 1.00 96.31 286 SER A CA 1
ATOM 2126 C C . SER A 1 286 ? 11.713 13.874 1.575 1.00 96.31 286 SER A C 1
ATOM 2128 O O . SER A 1 286 ? 12.344 14.566 2.384 1.00 96.31 286 SER A O 1
ATOM 2130 N N . ASP A 1 287 ? 10.532 14.250 1.092 1.00 95.25 287 ASP A N 1
ATOM 2131 C CA . ASP A 1 287 ? 9.798 15.433 1.560 1.00 95.25 287 ASP A CA 1
ATOM 2132 C C . ASP A 1 287 ? 8.827 15.121 2.712 1.00 95.25 287 ASP A C 1
ATOM 2134 O O . ASP A 1 287 ? 8.431 16.050 3.421 1.00 95.25 287 ASP A O 1
ATOM 2138 N N . ASN A 1 288 ? 8.625 13.836 3.041 1.00 94.94 288 ASN A N 1
ATOM 2139 C CA . ASN A 1 288 ? 7.913 13.340 4.226 1.00 94.94 288 ASN A CA 1
ATOM 2140 C C . ASN A 1 288 ? 6.402 13.616 4.200 1.00 94.94 288 ASN A C 1
ATOM 2142 O O . ASN A 1 288 ? 5.804 13.807 5.270 1.00 94.94 288 ASN A O 1
ATOM 2146 N N . ASP A 1 289 ? 5.784 13.687 3.019 1.00 95.12 289 ASP A N 1
ATOM 2147 C CA . ASP A 1 289 ? 4.345 13.954 2.874 1.00 95.12 289 ASP A CA 1
ATOM 2148 C C . ASP A 1 289 ? 3.467 12.685 2.843 1.00 95.12 289 ASP A C 1
ATOM 2150 O O . ASP A 1 289 ? 2.275 12.762 3.152 1.00 95.12 289 ASP A O 1
ATOM 2154 N N . PHE A 1 290 ? 4.080 11.516 2.606 1.00 96.75 290 PHE A N 1
ATOM 2155 C CA . PHE A 1 290 ? 3.450 10.189 2.559 1.00 96.75 290 PHE A CA 1
ATOM 2156 C C . PHE A 1 290 ? 2.378 10.023 1.469 1.00 96.75 290 PHE A C 1
ATOM 2158 O O . PHE A 1 290 ? 1.489 9.174 1.601 1.00 96.75 290 PHE A O 1
ATOM 2165 N N . ASN A 1 291 ? 2.423 10.816 0.402 1.00 96.75 291 ASN A N 1
ATOM 2166 C CA . ASN A 1 291 ? 1.436 10.769 -0.672 1.00 96.75 291 ASN A CA 1
ATOM 2167 C C . ASN A 1 291 ? 1.929 10.014 -1.935 1.00 96.75 291 ASN A C 1
ATOM 2169 O O . ASN A 1 291 ? 1.131 9.764 -2.846 1.00 96.75 291 ASN A O 1
ATOM 2173 N N . ASP A 1 292 ? 3.202 9.592 -1.956 1.00 98.12 292 ASP A N 1
ATOM 2174 C CA . ASP A 1 292 ? 3.886 8.942 -3.084 1.00 98.12 292 ASP A CA 1
ATOM 2175 C C . ASP A 1 292 ? 3.080 7.788 -3.685 1.00 98.12 292 ASP A C 1
ATOM 2177 O O . ASP A 1 292 ? 2.906 7.695 -4.900 1.00 98.12 292 ASP A O 1
ATOM 2181 N N . VAL A 1 293 ? 2.565 6.905 -2.825 1.00 98.62 293 VAL A N 1
ATOM 2182 C CA . VAL A 1 293 ? 1.741 5.750 -3.197 1.00 98.62 293 VAL A CA 1
ATOM 2183 C C . VAL A 1 293 ? 0.535 5.689 -2.269 1.00 98.62 293 VAL A C 1
ATOM 2185 O O . VAL A 1 293 ? 0.674 5.401 -1.079 1.00 98.62 293 VAL A O 1
ATOM 2188 N N . ILE A 1 294 ? -0.667 5.900 -2.814 1.00 98.69 294 ILE A N 1
ATOM 2189 C CA . ILE A 1 294 ? -1.909 5.824 -2.037 1.00 98.69 294 ILE A CA 1
ATOM 2190 C C . ILE A 1 294 ? -2.841 4.749 -2.594 1.00 98.69 294 ILE A C 1
ATOM 2192 O O . ILE A 1 294 ? -3.318 4.815 -3.733 1.00 98.69 294 ILE A O 1
ATOM 2196 N N . ILE A 1 295 ? -3.153 3.770 -1.745 1.00 98.75 295 ILE A N 1
ATOM 2197 C CA . ILE A 1 295 ? -4.097 2.688 -2.032 1.00 98.75 295 ILE A CA 1
ATOM 2198 C C . ILE A 1 295 ? -5.322 2.756 -1.124 1.00 98.75 295 ILE A C 1
ATOM 2200 O O . ILE A 1 295 ? -5.255 3.159 0.037 1.00 98.75 295 ILE A O 1
ATOM 2204 N N . ALA A 1 296 ? -6.445 2.282 -1.650 1.00 98.50 296 ALA A N 1
ATOM 2205 C CA . ALA A 1 296 ? -7.634 1.980 -0.871 1.00 98.50 296 ALA A CA 1
ATOM 2206 C C . ALA A 1 296 ? -7.735 0.471 -0.628 1.00 98.50 296 ALA A C 1
ATOM 2208 O O . ALA A 1 296 ? -7.616 -0.331 -1.559 1.00 98.50 296 ALA A O 1
ATOM 2209 N N . ILE A 1 297 ? -7.987 0.104 0.623 1.00 98.50 297 ILE A N 1
ATOM 2210 C CA . ILE A 1 297 ? -8.181 -1.263 1.093 1.00 98.50 297 ILE A CA 1
ATOM 2211 C C . ILE A 1 297 ? -9.679 -1.458 1.326 1.00 98.50 297 ILE A C 1
ATOM 2213 O O . ILE A 1 297 ? -10.273 -0.826 2.203 1.00 98.50 297 ILE A O 1
ATOM 2217 N N . HIS A 1 298 ? -10.281 -2.343 0.538 1.00 98.19 298 HIS A N 1
ATOM 2218 C CA . HIS A 1 298 ? -11.686 -2.732 0.635 1.00 98.19 298 HIS A CA 1
ATOM 2219 C C . HIS A 1 298 ? -11.759 -4.081 1.346 1.00 98.19 298 HIS A C 1
ATOM 2221 O O . HIS A 1 298 ? -11.091 -5.027 0.918 1.00 98.19 298 HIS A O 1
ATOM 2227 N N . VAL A 1 299 ? -12.562 -4.182 2.407 1.00 98.25 299 VAL A N 1
ATOM 2228 C CA . VAL A 1 299 ? -12.707 -5.410 3.207 1.00 98.25 299 VAL A CA 1
ATOM 2229 C C . VAL A 1 299 ? -14.178 -5.798 3.289 1.00 98.25 299 VAL A C 1
ATOM 2231 O O . VAL A 1 299 ? -14.993 -5.032 3.800 1.00 98.25 299 VAL A O 1
ATOM 2234 N N . ASP A 1 300 ? -14.510 -6.997 2.811 1.00 97.50 300 ASP A N 1
ATOM 2235 C CA . ASP A 1 300 ? -15.880 -7.517 2.781 1.00 97.50 300 ASP A CA 1
ATOM 2236 C C . ASP A 1 300 ? -16.004 -8.831 3.583 1.00 97.50 300 ASP A C 1
ATOM 2238 O O . ASP A 1 300 ? -15.402 -9.835 3.184 1.00 97.50 300 ASP A O 1
ATOM 2242 N N . PRO A 1 301 ? -16.760 -8.867 4.700 1.00 97.94 301 PRO A N 1
ATOM 2243 C CA . PRO A 1 301 ? -17.509 -7.757 5.294 1.00 97.94 301 PRO A CA 1
ATOM 2244 C C . PRO A 1 301 ? -16.617 -6.836 6.144 1.00 97.94 301 PRO A C 1
ATOM 2246 O O . PRO A 1 301 ? -15.750 -7.304 6.883 1.00 97.94 301 PRO A O 1
ATOM 2249 N N . TRP A 1 302 ? -16.906 -5.530 6.160 1.00 96.88 302 TRP A N 1
ATOM 2250 C CA . TRP A 1 302 ? -16.185 -4.551 6.996 1.00 96.88 302 TRP A CA 1
ATOM 2251 C C . TRP A 1 302 ? -16.185 -4.897 8.495 1.00 96.88 302 TRP A C 1
ATOM 2253 O O . TRP A 1 302 ? -15.242 -4.596 9.224 1.00 96.88 302 TRP A O 1
ATOM 2263 N N . SER A 1 303 ? -17.219 -5.597 8.973 1.00 96.75 303 SER A N 1
ATOM 2264 C CA . SER A 1 303 ? -17.307 -6.077 10.357 1.00 96.75 303 SER A CA 1
ATOM 2265 C C . SER A 1 303 ? -16.188 -7.052 10.754 1.00 96.75 303 SER A C 1
ATOM 2267 O O . SER A 1 303 ? -16.001 -7.283 11.950 1.00 96.75 303 SER A O 1
ATOM 2269 N N . ALA A 1 304 ? -15.424 -7.586 9.795 1.00 97.56 304 ALA A N 1
ATOM 2270 C CA . ALA A 1 304 ? -14.232 -8.392 10.030 1.00 97.56 304 ALA A CA 1
ATOM 2271 C C . ALA A 1 304 ? -12.976 -7.577 10.381 1.00 97.56 304 ALA A C 1
ATOM 2273 O O . ALA A 1 304 ? -12.033 -8.156 10.922 1.00 97.56 304 ALA A O 1
ATOM 2274 N N . VAL A 1 305 ? -12.948 -6.264 10.120 1.00 96.50 305 VAL A N 1
ATOM 2275 C CA . VAL A 1 305 ? -11.806 -5.400 10.460 1.00 96.50 305 VAL A CA 1
ATOM 2276 C C . VAL A 1 305 ? -11.752 -5.177 11.971 1.00 96.50 305 VAL A C 1
ATOM 2278 O O . VAL A 1 305 ? -12.751 -4.827 12.615 1.00 96.50 305 VAL A O 1
ATOM 2281 N N . ASP A 1 306 ? -10.578 -5.360 12.565 1.00 93.56 306 ASP A N 1
ATOM 2282 C CA . ASP A 1 306 ? -10.317 -4.955 13.942 1.00 93.56 306 ASP A CA 1
ATOM 2283 C C . ASP A 1 306 ? -9.849 -3.496 13.996 1.00 93.56 306 ASP A C 1
ATOM 2285 O O . ASP A 1 306 ? -8.664 -3.202 13.901 1.00 93.56 306 ASP A O 1
ATOM 2289 N N . CYS A 1 307 ? -10.819 -2.583 14.098 1.00 87.56 307 CYS A N 1
ATOM 2290 C CA . CYS A 1 307 ? -10.615 -1.142 13.942 1.00 87.56 307 CYS A CA 1
ATOM 2291 C C . CYS A 1 307 ? -10.938 -0.342 15.215 1.00 87.56 307 CYS A C 1
ATOM 2293 O O . CYS A 1 307 ? -11.394 0.795 15.141 1.00 87.56 307 CYS A O 1
ATOM 2295 N N . ALA A 1 308 ? -10.764 -0.947 16.397 1.00 83.25 308 ALA A N 1
ATOM 2296 C CA . ALA A 1 308 ? -11.111 -0.310 17.674 1.00 83.25 308 ALA A CA 1
ATOM 2297 C C . ALA A 1 308 ? -10.289 0.961 17.970 1.00 83.25 308 ALA A C 1
ATOM 2299 O O . ALA A 1 308 ? -10.802 1.874 18.610 1.00 83.25 308 ALA A O 1
ATOM 2300 N N . ASN A 1 309 ? -9.045 1.013 17.479 1.00 79.88 309 ASN A N 1
ATOM 2301 C CA . ASN A 1 309 ? -8.091 2.109 17.675 1.00 79.88 309 ASN A CA 1
ATOM 2302 C C . ASN A 1 309 ? -7.504 2.613 16.337 1.00 79.88 309 ASN A C 1
ATOM 2304 O O . ASN A 1 309 ? -6.352 3.030 16.296 1.00 79.88 309 ASN A O 1
ATOM 2308 N N . CYS A 1 310 ? -8.246 2.507 15.229 1.00 87.06 310 CYS A N 1
ATOM 2309 C CA . CYS A 1 310 ? -7.804 3.058 13.943 1.00 87.06 310 CYS A CA 1
ATOM 2310 C C . CYS A 1 310 ? -7.759 4.591 13.974 1.00 87.06 310 CYS A C 1
ATOM 2312 O O . CYS A 1 310 ? -8.698 5.218 14.471 1.00 87.06 310 CYS A O 1
ATOM 2314 N N . ASP A 1 311 ? -6.768 5.189 13.314 1.00 88.12 311 ASP A N 1
ATOM 2315 C CA . ASP A 1 311 ? -6.807 6.613 12.988 1.00 88.12 311 ASP A CA 1
ATOM 2316 C C . ASP A 1 311 ? -7.880 6.895 11.933 1.00 88.12 311 ASP A C 1
ATOM 2318 O O . ASP A 1 311 ? -7.967 6.218 10.909 1.00 88.12 311 ASP A O 1
ATOM 2322 N N . LEU A 1 312 ? -8.717 7.906 12.167 1.00 89.88 312 LEU A N 1
ATOM 2323 C CA . LEU A 1 312 ? -9.816 8.244 11.262 1.00 89.88 312 LEU A CA 1
ATOM 2324 C C . LEU A 1 312 ? -9.380 9.269 10.203 1.00 89.88 312 LEU A C 1
ATOM 2326 O O . LEU A 1 312 ? -8.762 10.299 10.511 1.00 89.88 312 LEU A O 1
ATOM 2330 N N . LEU A 1 313 ? -9.751 9.016 8.942 1.00 87.19 313 LEU A N 1
ATOM 2331 C CA . LEU A 1 313 ? -9.504 9.940 7.826 1.00 87.19 313 LEU A CA 1
ATOM 2332 C C . LEU A 1 313 ? -10.227 11.275 8.046 1.00 87.19 313 LEU A C 1
ATOM 2334 O O . LEU A 1 313 ? -9.654 12.348 7.846 1.00 87.19 313 LEU A O 1
ATOM 2338 N N . VAL A 1 314 ? -11.478 11.190 8.497 1.00 85.50 314 VAL A N 1
ATOM 2339 C CA . VAL A 1 314 ? -12.273 12.319 8.975 1.00 85.50 314 VAL A CA 1
ATOM 2340 C C . VAL A 1 314 ? -12.271 12.248 10.501 1.00 85.50 314 VAL A C 1
ATOM 2342 O O . VAL A 1 314 ? -12.843 11.306 11.048 1.00 85.50 314 VAL A O 1
ATOM 2345 N N . PRO A 1 315 ? -11.636 13.196 11.215 1.00 68.62 315 PRO A N 1
ATOM 2346 C CA . PRO A 1 315 ? -11.713 13.231 12.668 1.00 68.62 315 PRO A CA 1
ATOM 2347 C C . PRO A 1 315 ? -13.172 13.338 13.115 1.00 68.62 315 PRO A C 1
ATOM 2349 O O . PRO A 1 315 ? -13.918 14.171 12.591 1.00 68.62 315 PRO A O 1
ATOM 2352 N N . THR A 1 316 ? -13.573 12.536 14.104 1.00 64.31 316 THR A N 1
ATOM 2353 C CA . THR A 1 316 ? -14.865 12.714 14.777 1.00 64.31 316 THR A CA 1
ATOM 2354 C C . THR A 1 316 ? -14.974 14.172 15.225 1.00 64.31 316 THR A C 1
ATOM 2356 O O . THR A 1 316 ? -14.044 14.653 15.880 1.00 64.31 316 THR A O 1
ATOM 2359 N N . PRO A 1 317 ? -16.060 14.901 14.900 1.00 53.44 317 PRO A N 1
ATOM 2360 C CA . PRO A 1 317 ? -16.196 16.281 15.335 1.00 53.44 317 PRO A CA 1
ATOM 2361 C C . PRO A 1 317 ? -16.112 16.329 16.860 1.00 53.44 317 PRO A C 1
ATOM 2363 O O . PRO A 1 317 ? -16.914 15.693 17.549 1.00 53.44 317 PRO A O 1
ATOM 2366 N N . THR A 1 318 ? -15.131 17.072 17.382 1.00 52.78 318 THR A N 1
ATOM 2367 C CA . THR A 1 318 ? -15.004 17.333 18.818 1.00 52.78 318 THR A CA 1
ATOM 2368 C C . THR A 1 318 ? -16.366 17.784 19.337 1.00 52.78 318 THR A C 1
ATOM 2370 O O . THR A 1 318 ? -16.928 18.715 18.748 1.00 52.78 318 THR A O 1
ATOM 2373 N N . PRO A 1 319 ? -16.920 17.163 20.397 1.00 51.53 319 PRO A N 1
ATOM 2374 C CA . PRO A 1 319 ? -18.198 17.584 20.946 1.00 51.53 319 PRO A CA 1
ATOM 2375 C C . PRO A 1 319 ? -18.157 19.085 21.211 1.00 51.53 319 PRO A C 1
ATOM 2377 O O . PRO A 1 319 ? -17.320 19.555 21.986 1.00 51.53 319 PRO A O 1
ATOM 2380 N N . ALA A 1 320 ? -19.024 19.840 20.533 1.00 54.50 320 ALA A N 1
ATOM 2381 C CA . ALA A 1 320 ? -19.126 21.269 20.772 1.00 54.50 320 ALA A CA 1
ATOM 2382 C C . ALA A 1 320 ? -19.386 21.471 22.275 1.00 54.50 320 ALA A C 1
ATOM 2384 O O . ALA A 1 320 ? -20.242 20.766 22.826 1.00 54.50 320 ALA A O 1
ATOM 2385 N N . PRO A 1 321 ? -18.654 22.374 22.958 1.00 58.31 321 PRO A N 1
ATOM 2386 C CA . PRO A 1 321 ? -18.862 22.598 24.381 1.00 58.31 321 PRO A CA 1
ATOM 2387 C C . PRO A 1 321 ? -20.337 22.926 24.606 1.00 58.31 321 PRO A C 1
ATOM 2389 O O . PRO A 1 321 ? -20.896 23.782 23.918 1.00 58.31 321 PRO A O 1
ATOM 2392 N N . ALA A 1 322 ? -20.971 22.192 25.525 1.00 55.19 322 ALA A N 1
ATOM 2393 C CA . ALA A 1 322 ? -22.412 22.263 25.733 1.00 55.19 322 ALA A CA 1
ATOM 2394 C C . ALA A 1 322 ? -22.850 23.730 25.923 1.00 55.19 322 ALA A C 1
ATOM 2396 O O . ALA A 1 322 ? -22.263 24.418 26.771 1.00 55.19 322 ALA A O 1
ATOM 2397 N N . PRO A 1 323 ? -23.851 24.230 25.168 1.00 50.81 323 PRO A N 1
ATOM 2398 C CA . PRO A 1 323 ? -24.292 25.616 25.288 1.00 50.81 323 PRO A CA 1
ATOM 2399 C C . PRO A 1 323 ? -24.752 25.905 26.723 1.00 50.81 323 PRO A C 1
ATOM 2401 O O . PRO A 1 323 ? -25.793 25.415 27.153 1.00 50.81 323 PRO A O 1
ATOM 2404 N N . GLY A 1 324 ? -23.957 26.674 27.474 1.00 57.12 324 GLY A N 1
ATOM 2405 C CA . GLY A 1 324 ? -24.223 26.984 28.884 1.00 57.12 324 GLY A CA 1
ATOM 2406 C C . GLY A 1 324 ? -23.117 26.616 29.879 1.00 57.12 324 GLY A C 1
ATOM 2407 O O . GLY A 1 324 ? -23.253 26.944 31.055 1.00 57.12 324 GLY A O 1
ATOM 2408 N N . ALA A 1 325 ? -22.008 26.002 29.452 1.00 46.91 325 ALA A N 1
ATOM 2409 C CA . ALA A 1 325 ? -20.815 25.906 30.297 1.00 46.91 325 ALA A CA 1
ATOM 2410 C C . ALA A 1 325 ? -20.143 27.288 30.441 1.00 46.91 325 ALA A C 1
ATOM 2412 O O . ALA A 1 325 ? -19.242 27.639 29.678 1.00 46.91 325 ALA A O 1
ATOM 2413 N N . THR A 1 326 ? -20.592 28.084 31.417 1.00 51.16 326 THR A N 1
ATOM 2414 C CA . THR A 1 326 ? -19.886 29.296 31.865 1.00 51.16 326 THR A CA 1
ATOM 2415 C C . THR A 1 326 ? -18.423 28.936 32.136 1.00 51.16 326 THR A C 1
ATOM 2417 O O . THR A 1 326 ? -18.189 27.976 32.875 1.00 51.16 326 THR A O 1
ATOM 2420 N N . PRO A 1 327 ? -17.432 29.659 31.582 1.00 45.84 327 PRO A N 1
ATOM 2421 C CA . PRO A 1 327 ? -16.037 29.355 31.856 1.00 45.84 327 PRO A CA 1
ATOM 2422 C C . PRO A 1 327 ? -15.771 29.548 33.349 1.00 45.84 327 PRO A C 1
ATOM 2424 O O . PRO A 1 327 ? -15.796 30.673 33.852 1.00 45.84 327 PRO A O 1
ATOM 2427 N N . THR A 1 328 ? -15.516 28.449 34.061 1.00 50.81 328 THR A N 1
ATOM 2428 C CA . THR A 1 328 ? -14.974 28.503 35.418 1.00 50.81 328 THR A CA 1
ATOM 2429 C C . THR A 1 328 ? -13.688 29.324 35.348 1.00 50.81 328 THR A C 1
ATOM 2431 O O . THR A 1 328 ? -12.797 28.946 34.580 1.00 50.81 328 THR A O 1
ATOM 2434 N N . PRO A 1 329 ? -13.563 30.444 36.083 1.00 44.53 329 PRO A N 1
ATOM 2435 C CA . PRO A 1 329 ? -12.350 31.240 36.034 1.00 44.53 329 PRO A CA 1
ATOM 2436 C C . PRO A 1 329 ? -11.177 30.362 36.466 1.00 44.53 329 PRO A C 1
ATOM 2438 O O . PRO A 1 329 ? -11.191 29.788 37.557 1.00 44.53 329 PRO A O 1
ATOM 2441 N N . VAL A 1 330 ? -10.181 30.237 35.587 1.00 50.50 330 VAL A N 1
ATOM 2442 C CA . VAL A 1 330 ? -8.934 29.532 35.890 1.00 50.50 330 VAL A CA 1
ATOM 2443 C C . VAL A 1 330 ? -8.342 30.196 37.125 1.00 50.50 330 VAL A C 1
ATOM 2445 O O . VAL A 1 330 ? -8.046 31.390 37.102 1.00 50.50 330 VAL A O 1
ATOM 2448 N N . ALA A 1 331 ? -8.216 29.439 38.214 1.00 42.34 331 ALA A N 1
ATOM 2449 C CA . ALA A 1 331 ? -7.663 29.961 39.450 1.00 42.34 331 ALA A CA 1
ATOM 2450 C C . ALA A 1 331 ? -6.220 30.409 39.194 1.00 42.34 331 ALA A C 1
ATOM 2452 O O . ALA A 1 331 ? -5.348 29.584 38.917 1.00 42.34 331 ALA A O 1
ATOM 2453 N N . THR A 1 332 ? -5.978 31.718 39.275 1.00 43.22 332 THR A N 1
ATOM 2454 C CA . THR A 1 332 ? -4.638 32.292 39.181 1.00 43.22 332 THR A CA 1
ATOM 2455 C C . THR A 1 332 ? -3.766 31.641 40.247 1.00 43.22 332 THR A C 1
ATOM 2457 O O . THR A 1 332 ? -4.026 31.806 41.440 1.00 43.22 332 THR A O 1
ATOM 2460 N N . LEU A 1 333 ? -2.754 30.877 39.829 1.00 39.69 333 LEU A N 1
ATOM 2461 C CA . LEU A 1 333 ? -1.838 30.227 40.759 1.00 39.69 333 LEU A CA 1
ATOM 2462 C C . LEU A 1 333 ? -1.115 31.304 41.571 1.00 39.69 333 LEU A C 1
ATOM 2464 O O . LEU A 1 333 ? -0.316 32.073 41.038 1.00 39.69 333 LEU A O 1
ATOM 2468 N N . VAL A 1 334 ? -1.416 31.362 42.868 1.00 53.00 334 VAL A N 1
ATOM 2469 C CA . VAL A 1 334 ? -0.695 32.209 43.818 1.00 53.00 334 VAL A CA 1
ATOM 2470 C C . VAL A 1 334 ? 0.733 31.663 43.924 1.00 53.00 334 VAL A C 1
ATOM 2472 O O . VAL A 1 334 ? 0.886 30.481 44.239 1.00 53.00 334 VAL A O 1
ATOM 2475 N N . PRO A 1 335 ? 1.781 32.466 43.665 1.00 44.81 335 PRO A N 1
ATOM 2476 C CA . PRO A 1 335 ? 3.150 31.987 43.774 1.00 44.81 335 PRO A CA 1
ATOM 2477 C C . PRO A 1 335 ? 3.475 31.627 45.229 1.00 44.81 335 PRO A C 1
ATOM 2479 O O . PRO A 1 335 ? 3.311 32.438 46.142 1.00 44.81 335 PRO A O 1
ATOM 2482 N N . THR A 1 336 ? 3.947 30.398 45.435 1.00 46.88 336 THR A N 1
ATOM 2483 C CA . THR A 1 336 ? 4.409 29.893 46.733 1.00 46.88 336 THR A CA 1
ATOM 2484 C C . THR A 1 336 ? 5.540 30.778 47.275 1.00 46.88 336 THR A C 1
ATOM 2486 O O . THR A 1 336 ? 6.491 31.040 46.536 1.00 46.88 336 THR A O 1
ATOM 2489 N N . PRO A 1 337 ? 5.501 31.224 48.545 1.00 43.28 337 PRO A N 1
ATOM 2490 C CA . PRO A 1 337 ? 6.576 32.032 49.108 1.00 43.28 337 PRO A CA 1
ATOM 2491 C C . PRO A 1 337 ? 7.881 31.229 49.209 1.00 43.28 337 PRO A C 1
ATOM 2493 O O . PRO A 1 337 ? 7.915 30.130 49.765 1.00 43.28 337 PRO A O 1
ATOM 2496 N N . THR A 1 338 ? 8.965 31.805 48.688 1.00 44.22 338 THR A N 1
ATOM 2497 C CA . THR A 1 338 ? 10.322 31.246 48.738 1.00 44.22 338 THR A CA 1
ATOM 2498 C C . THR A 1 338 ? 10.768 31.009 50.181 1.00 44.22 338 THR A C 1
ATOM 2500 O O . THR A 1 338 ? 10.732 31.923 51.005 1.00 44.22 338 THR A O 1
ATOM 2503 N N . ALA A 1 339 ? 11.230 29.796 50.490 1.00 45.50 339 ALA A N 1
ATOM 2504 C CA . ALA A 1 339 ? 11.732 29.462 51.819 1.00 45.50 339 ALA A CA 1
ATOM 2505 C C . ALA A 1 339 ? 13.079 30.152 52.105 1.00 45.50 339 ALA A C 1
ATOM 2507 O O . ALA A 1 339 ? 14.027 30.047 51.324 1.00 45.50 339 ALA A O 1
ATOM 2508 N N . THR A 1 340 ? 13.177 30.825 53.252 1.00 44.19 340 THR A N 1
ATOM 2509 C CA . THR A 1 340 ? 14.416 31.453 53.733 1.00 44.19 340 THR A CA 1
ATOM 2510 C C . THR A 1 340 ? 15.470 30.386 54.075 1.00 44.19 340 THR A C 1
ATOM 2512 O O . THR A 1 340 ? 15.153 29.465 54.831 1.00 44.19 340 THR A O 1
ATOM 2515 N N . PRO A 1 341 ? 16.727 30.490 53.596 1.00 42.50 341 PRO A N 1
ATOM 2516 C CA . PRO A 1 341 ? 17.765 29.514 53.926 1.00 42.50 341 PRO A CA 1
ATOM 2517 C C . PRO A 1 341 ? 18.136 29.526 55.415 1.00 42.50 341 PRO A C 1
ATOM 2519 O O . PRO A 1 341 ? 18.454 30.573 55.981 1.00 42.50 341 PRO A O 1
ATOM 2522 N N . VAL A 1 342 ? 18.161 28.347 56.039 1.00 49.97 342 VAL A N 1
ATOM 2523 C CA . VAL A 1 342 ? 18.714 28.150 57.388 1.00 49.97 342 VAL A CA 1
ATOM 2524 C C . VAL A 1 342 ? 20.236 27.975 57.276 1.00 49.97 342 VAL A C 1
ATOM 2526 O O . VAL A 1 342 ? 20.678 27.101 56.528 1.00 49.97 342 VAL A O 1
ATOM 2529 N N . PRO A 1 343 ? 21.065 28.753 57.998 1.00 38.94 343 PRO A N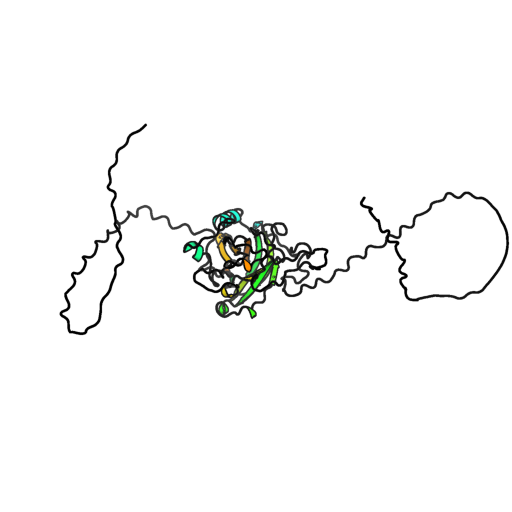 1
ATOM 2530 C CA . PRO A 1 343 ? 22.515 28.594 57.945 1.00 38.94 343 PRO A CA 1
ATOM 2531 C C . PRO A 1 343 ? 22.958 27.323 58.683 1.00 38.94 343 PRO A C 1
ATOM 2533 O O . PRO A 1 343 ? 22.747 27.179 59.889 1.00 38.94 343 PRO A O 1
ATOM 2536 N N . LEU A 1 344 ? 23.623 26.413 57.968 1.00 39.44 344 LEU A N 1
ATOM 2537 C CA . LEU A 1 344 ? 24.272 25.248 58.569 1.00 39.44 344 LEU A CA 1
ATOM 2538 C C . LEU A 1 344 ? 25.544 25.679 59.313 1.00 39.44 344 LEU A C 1
ATOM 2540 O O . LEU A 1 344 ? 26.472 26.238 58.727 1.00 39.44 344 LEU A O 1
ATOM 2544 N N . LYS A 1 345 ? 25.594 25.390 60.615 1.00 37.72 345 LYS A N 1
ATOM 2545 C CA . LYS A 1 345 ? 26.793 25.539 61.447 1.00 37.72 345 LYS A CA 1
ATOM 2546 C C . LYS A 1 345 ? 27.732 24.366 61.142 1.00 37.72 345 LYS A C 1
ATOM 2548 O O . LYS A 1 345 ? 27.344 23.220 61.340 1.00 37.72 345 LYS A O 1
ATOM 2553 N N . GLY A 1 346 ? 28.909 24.657 60.592 1.00 33.12 346 GLY A N 1
ATOM 2554 C CA . GLY A 1 346 ? 29.754 23.647 59.947 1.00 33.12 346 GLY A CA 1
ATOM 2555 C C . GLY A 1 346 ? 30.713 22.880 60.860 1.00 33.12 346 GLY A C 1
ATOM 2556 O O . GLY A 1 346 ? 30.925 23.240 62.016 1.00 33.12 346 GLY A O 1
ATOM 2557 N N . GLU A 1 347 ? 31.361 21.884 60.256 1.00 35.94 347 GLU A N 1
ATOM 2558 C CA . GLU A 1 347 ? 32.623 21.276 60.692 1.00 35.94 347 GLU A CA 1
ATOM 2559 C C . GLU A 1 347 ? 33.597 21.192 59.498 1.00 35.94 347 GLU A C 1
ATOM 2561 O O . GLU A 1 347 ? 33.220 21.404 58.344 1.00 35.94 347 GLU A O 1
ATOM 2566 N N . SER A 1 348 ? 34.884 21.015 59.792 1.00 35.88 348 SER A N 1
ATOM 2567 C CA . SER A 1 348 ? 36.001 21.503 58.972 1.00 35.88 348 SER A CA 1
ATOM 2568 C C . SER A 1 348 ? 36.617 20.495 57.992 1.00 35.88 348 SER A C 1
ATOM 2570 O O . SER A 1 348 ? 36.977 19.390 58.391 1.00 35.88 348 SER A O 1
ATOM 2572 N N . GLY A 1 349 ? 36.917 20.947 56.768 1.00 38.12 349 GLY A N 1
ATOM 2573 C CA . GLY A 1 349 ? 37.820 20.284 55.814 1.00 38.12 349 GLY A CA 1
ATOM 2574 C C . GLY A 1 349 ? 38.272 21.253 54.699 1.00 38.12 349 GLY A C 1
ATOM 2575 O O . GLY A 1 349 ? 37.448 22.051 54.255 1.00 38.12 349 GLY A O 1
ATOM 2576 N N . PRO A 1 350 ? 39.555 21.270 54.275 1.00 37.44 350 PRO A N 1
ATOM 2577 C CA . PRO A 1 350 ? 40.073 22.268 53.329 1.00 37.44 350 PRO A CA 1
ATOM 2578 C C . PRO A 1 350 ? 40.049 21.827 51.849 1.00 37.44 350 PRO A C 1
ATOM 2580 O O . PRO A 1 350 ? 39.952 20.639 51.557 1.00 37.44 350 PRO A O 1
ATOM 2583 N N . ILE A 1 351 ? 40.328 22.811 50.965 1.00 40.81 351 ILE A N 1
ATOM 2584 C CA . ILE A 1 351 ? 40.563 22.732 49.496 1.00 40.81 351 ILE A CA 1
ATOM 2585 C C . ILE A 1 351 ? 39.256 22.578 48.675 1.00 40.81 351 ILE A C 1
ATOM 2587 O O . ILE A 1 351 ? 38.542 21.604 48.855 1.00 40.81 351 ILE A O 1
ATOM 2591 N N . SER A 1 352 ? 38.883 23.463 47.732 1.00 34.31 352 SER A N 1
ATOM 2592 C CA . SER A 1 352 ? 39.412 24.782 47.296 1.00 34.31 352 SER A CA 1
ATOM 2593 C C . SER A 1 352 ? 38.304 25.628 46.603 1.00 34.31 352 SER A C 1
ATOM 2595 O O . SER A 1 352 ? 37.129 25.282 46.689 1.00 34.31 352 SER A O 1
ATOM 2597 N N . TRP A 1 353 ? 38.650 26.743 45.932 1.00 31.97 353 TRP A N 1
ATOM 2598 C CA . TRP A 1 353 ? 37.720 27.629 45.199 1.00 31.97 353 TRP A CA 1
ATOM 2599 C C . TRP A 1 353 ? 38.127 27.858 43.734 1.00 31.97 353 TRP A C 1
ATOM 2601 O O . TRP A 1 353 ? 39.311 28.081 43.477 1.00 31.97 353 TRP A O 1
ATOM 2611 N N . ARG A 1 354 ? 37.130 27.918 42.832 1.00 38.03 354 ARG A N 1
ATOM 2612 C CA . ARG A 1 354 ? 36.783 29.021 41.884 1.00 38.03 354 ARG A CA 1
ATOM 2613 C C . ARG A 1 354 ? 35.775 28.492 40.837 1.00 38.03 354 ARG A C 1
ATOM 2615 O O . ARG A 1 354 ? 36.014 27.442 40.261 1.00 38.03 354 ARG A O 1
ATOM 2622 N N . GLU A 1 355 ? 34.538 29.004 40.781 1.00 38.25 355 GLU A N 1
ATOM 2623 C CA . GLU A 1 355 ? 34.072 30.202 40.027 1.00 38.25 355 GLU A CA 1
ATOM 2624 C C . GLU A 1 355 ? 33.981 29.953 38.491 1.00 38.25 355 GLU A C 1
ATOM 2626 O O . GLU A 1 355 ? 34.866 29.316 37.939 1.00 38.25 355 GLU A O 1
ATOM 2631 N N . VAL A 1 356 ? 32.969 30.407 37.723 1.00 38.44 356 VAL A N 1
ATOM 2632 C CA . VAL A 1 356 ? 31.940 31.434 38.004 1.00 38.44 356 VAL A CA 1
ATOM 2633 C C . VAL A 1 356 ? 30.650 31.294 37.142 1.00 38.44 356 VAL A C 1
ATOM 2635 O O . VAL A 1 356 ? 30.691 30.837 36.008 1.00 38.44 356 VAL A O 1
ATOM 2638 N N . THR A 1 357 ? 29.524 31.711 37.738 1.00 36.09 357 THR A N 1
ATOM 2639 C CA . THR A 1 357 ? 28.173 32.116 37.245 1.00 36.09 357 THR A CA 1
ATOM 2640 C C . THR A 1 357 ? 27.686 31.943 35.788 1.00 36.09 357 THR A C 1
ATOM 2642 O O . THR A 1 357 ? 28.289 32.441 34.840 1.00 36.09 357 THR A O 1
ATOM 2645 N N . THR A 1 358 ? 26.416 31.527 35.671 1.00 40.56 358 THR A N 1
ATOM 2646 C CA . THR A 1 358 ? 25.440 31.973 34.646 1.00 40.56 358 THR A CA 1
ATOM 2647 C C . THR A 1 358 ? 24.697 33.258 35.077 1.00 40.56 358 THR A C 1
ATOM 2649 O O . THR A 1 358 ? 24.344 33.348 36.255 1.00 40.56 358 THR A O 1
ATOM 2652 N N . PRO A 1 359 ? 24.383 34.209 34.172 1.00 45.81 359 PRO A N 1
ATOM 2653 C CA . PRO A 1 359 ? 23.478 35.336 34.442 1.00 45.81 359 PRO A CA 1
ATOM 2654 C C . PRO A 1 359 ? 22.029 35.117 33.943 1.00 45.81 359 PRO A C 1
ATOM 2656 O O . PRO A 1 359 ? 21.749 34.204 33.169 1.00 45.81 359 PRO A O 1
ATOM 2659 N N . THR A 1 360 ? 21.121 35.969 34.427 1.00 35.53 360 THR A N 1
ATOM 2660 C CA . THR A 1 360 ? 19.658 35.765 34.522 1.00 35.53 360 THR A CA 1
ATOM 2661 C C . THR A 1 360 ? 18.834 36.460 33.422 1.00 35.53 360 THR A C 1
ATOM 2663 O O . THR A 1 360 ? 19.289 37.425 32.811 1.00 35.53 360 THR A O 1
ATOM 2666 N N . GLU A 1 361 ? 17.584 36.017 33.231 1.00 37.53 361 GLU A N 1
ATOM 2667 C CA . GLU A 1 361 ? 16.522 36.749 32.517 1.00 37.53 361 GLU A CA 1
ATOM 2668 C C . GLU A 1 361 ? 16.270 38.170 33.060 1.00 37.53 361 GLU A C 1
ATOM 2670 O O . GLU A 1 361 ? 16.439 38.444 34.250 1.00 37.53 361 GLU A O 1
ATOM 2675 N N . VAL A 1 362 ? 15.730 39.036 32.194 1.00 42.03 362 VAL A N 1
ATOM 2676 C CA . VAL A 1 362 ? 15.023 40.266 32.582 1.00 42.03 362 VAL A CA 1
ATOM 2677 C C . VAL A 1 362 ? 13.651 40.278 31.910 1.00 42.03 362 VAL A C 1
ATOM 2679 O O . VAL A 1 362 ? 13.549 40.338 30.686 1.00 42.03 362 VAL A O 1
ATOM 2682 N N . THR A 1 363 ? 12.593 40.249 32.717 1.00 38.72 363 THR A N 1
ATOM 2683 C CA . THR A 1 363 ? 11.206 40.450 32.281 1.00 38.72 363 THR A CA 1
ATOM 2684 C C . THR A 1 363 ? 10.837 41.937 32.320 1.00 38.72 363 THR A C 1
ATOM 2686 O O . THR A 1 363 ? 11.243 42.669 33.221 1.00 38.72 363 THR A O 1
ATOM 2689 N N . GLY A 1 364 ? 10.043 42.395 31.346 1.00 35.38 364 GLY A N 1
ATOM 2690 C CA . GLY A 1 364 ? 9.549 43.773 31.261 1.00 35.38 364 GLY A CA 1
ATOM 2691 C C . GLY A 1 364 ? 8.103 43.811 30.768 1.00 35.38 364 GLY A C 1
ATOM 2692 O O . GLY A 1 364 ? 7.809 43.377 29.659 1.00 35.38 364 GLY A O 1
ATOM 2693 N N . THR A 1 365 ? 7.195 44.293 31.614 1.00 35.41 365 THR A N 1
ATOM 2694 C CA . THR A 1 365 ? 5.735 44.277 31.418 1.00 35.41 365 THR A CA 1
ATOM 2695 C C . THR A 1 365 ? 5.222 45.366 30.475 1.00 35.41 365 THR A C 1
ATOM 2697 O O . THR A 1 365 ? 5.662 46.511 30.573 1.00 35.41 365 THR A O 1
ATOM 2700 N N . THR A 1 366 ? 4.185 45.068 29.687 1.00 35.19 366 THR A N 1
ATOM 2701 C CA . THR A 1 366 ? 3.328 46.078 29.041 1.00 35.19 366 THR A CA 1
ATOM 2702 C C . THR A 1 366 ? 2.056 46.336 29.855 1.00 35.19 366 THR A C 1
ATOM 2704 O O . THR A 1 366 ? 1.448 45.419 30.405 1.00 35.19 366 THR A O 1
ATOM 2707 N N . THR A 1 367 ? 1.651 47.604 29.943 1.00 39.34 367 THR A N 1
ATOM 2708 C CA . THR A 1 367 ? 0.434 48.062 30.631 1.00 39.34 367 THR A CA 1
ATOM 2709 C C . THR A 1 367 ? -0.683 48.416 29.645 1.00 39.34 367 THR A C 1
ATOM 2711 O O . THR A 1 367 ? -0.434 48.830 28.516 1.00 39.34 367 THR A O 1
ATOM 2714 N N . ASN A 1 368 ? -1.934 48.268 30.093 1.00 36.38 368 ASN A N 1
ATOM 2715 C CA . ASN A 1 368 ? -3.141 48.643 29.345 1.00 36.38 368 ASN A CA 1
ATOM 2716 C C . ASN A 1 368 ? -3.256 50.163 29.113 1.00 36.38 368 ASN A C 1
ATOM 2718 O O . ASN A 1 368 ? -2.876 50.947 29.981 1.00 36.38 368 ASN A O 1
ATOM 2722 N N . GLY A 1 369 ? -3.931 50.573 28.032 1.00 33.28 369 GLY A N 1
ATOM 2723 C CA . GLY A 1 369 ? -4.411 51.954 27.863 1.00 33.28 369 GLY A CA 1
ATOM 2724 C C . GLY A 1 369 ? -4.920 52.258 26.453 1.00 33.28 369 GLY A C 1
ATOM 2725 O O . GLY A 1 369 ? -4.123 52.444 25.546 1.00 33.28 369 GLY A O 1
ATOM 2726 N N . GLY A 1 370 ? -6.245 52.280 26.270 1.00 32.50 370 GLY A N 1
ATOM 2727 C CA . GLY A 1 370 ? -6.908 52.427 24.968 1.00 32.50 370 GLY A CA 1
ATOM 2728 C C . GLY A 1 370 ? -6.950 53.841 24.368 1.00 32.50 370 GLY A C 1
ATOM 2729 O O . GLY A 1 370 ? -6.265 54.754 24.814 1.00 32.50 370 GLY A O 1
ATOM 2730 N N . GLY A 1 371 ? -7.831 54.023 23.379 1.00 32.72 371 GLY A N 1
ATOM 2731 C CA . GLY A 1 371 ? -8.170 55.330 22.802 1.00 32.72 371 GLY A CA 1
ATOM 2732 C C . GLY A 1 371 ? -8.166 55.330 21.273 1.00 32.72 371 GLY A C 1
ATOM 2733 O O . GLY A 1 371 ? -7.178 54.966 20.648 1.00 32.72 371 GLY A O 1
ATOM 2734 N N . ALA A 1 372 ? -9.282 55.732 20.667 1.00 42.12 372 ALA A N 1
ATOM 2735 C CA . ALA A 1 372 ? -9.418 55.862 19.218 1.00 42.12 372 ALA A CA 1
ATOM 2736 C C . ALA A 1 372 ? -8.833 57.187 18.696 1.00 42.12 372 ALA A C 1
ATOM 2738 O O . ALA A 1 372 ? -8.864 58.186 19.411 1.00 42.12 372 ALA A O 1
ATOM 2739 N N . THR A 1 373 ? -8.414 57.235 17.426 1.00 42.72 373 THR A N 1
ATOM 2740 C CA . THR A 1 373 ? -8.956 58.167 16.405 1.00 42.72 373 THR A CA 1
ATOM 2741 C C . THR A 1 373 ? -8.366 57.907 15.008 1.00 42.72 373 THR A C 1
ATOM 2743 O O . THR A 1 373 ? -7.296 57.330 14.864 1.00 42.72 373 THR A O 1
ATOM 2746 N N . VAL A 1 374 ? -9.139 58.316 13.999 1.00 44.00 374 VAL A N 1
ATOM 2747 C CA . VAL A 1 374 ? -8.926 58.291 12.532 1.00 44.00 374 VAL A CA 1
ATOM 2748 C C . VAL A 1 374 ? -8.273 59.639 12.129 1.00 44.00 374 VAL A C 1
ATOM 2750 O O . VAL A 1 374 ? -8.570 60.627 12.814 1.00 44.00 374 VAL A O 1
ATOM 2753 N N . PRO A 1 375 ? -7.345 59.732 11.145 1.00 59.12 375 PRO A N 1
ATOM 2754 C CA . PRO A 1 375 ? -7.604 59.523 9.702 1.00 59.12 375 PRO A CA 1
ATOM 2755 C C . PRO A 1 375 ? -7.107 58.201 9.105 1.00 59.12 375 PRO A C 1
ATOM 2757 O O . PRO A 1 375 ? -5.947 57.834 9.385 1.00 59.12 375 PRO A O 1
#

Radius of gyration: 37.16 Å; chains: 1; bounding box: 72×100×146 Å

Secondary structure (DSSP, 8-state):
--------PPPPPPPPP------------------------------------PPPP---------S-EETT-GGGB-TTT--BSS-EE-GGGS-TTHHHHHHHHS-TT----SSHHHHHHS--TTTSSEEBSS-EEEEEEEEE---SS--EEEEEEEEGGGTTT--GGG---EEEES---TTT--TTEEEEEEEE-TTEEEEEEEETT-EE---SSSS---SEE----GGGEEESSGGGSSSPP-TT-TT--EEEEEEGGGTEEEEEE--S-SS-GGGSGGGPPP-----SEEEEEEEESGGGB--TTPEESSPPPPPPPPTT---PPP---PPPPPPPPPPP-------------PPPP---PPPP-------

Sequence (375 aa):
MKTVTQYRVQPKTIALAVSAALANNRKQVPALLMGLALIMDVNSAYAKKTVVKATPTPVPVAASCSGWTYLNGCAGYNHTSGAPTIMTNMSAAIPSNLLTLINSRLPEGTGIGNNPAALAMLTDDAGANLFLKASANVKISYLTEGAGYENSVGFFKFNKAELATVAKTAIADKIIFPNFSSGVLSLGQAVDLGNFVAGDAIGFTIVGNGWQKVVGGAGTHTGQVDLKDAGKIFRTIKRFNPEPTNNNNMEAHTILFAYPEQQIMVLAFEDLNRQNKTNNDFSYTSDNDFNDVIIAIHVDPWSAVDCANCDLLVPTPTPAPAPGATPTPVATLVPTPTATPVPLKGESGPISWREVTTPTEVTGTTTNGGGATVP